Protein 5X6N (pdb70)

Organism: Plasmodium knowlesi (NCBI:txid5850)

Foldseek 3Di:
DQDQQAAQPPDAWADDPPALATHGSLVVRQQCVLLLPAVCVRVVSNVVSLLVSLLVSLVSLCVNVVVDDDDVSLLSLLLSLQQVLCLLQVVDRDDVCSSVVSSPVSAHDPDDCVVVVCVVDSLSSSCSSVVPSCVVCPVVDDDPNDPPVSVDHDRCLLSVLLVLLVSCVVCVVVLLVCLCVQQPDDPPDPSAVSLVPDRNVVSLVVSVVVLQVSLVNCVSSVVSVVVPCVVPVPPDDDSCVSVVVRDDDDDPVQVVCVSVLVDPSSCVRHVND

Radius of gyration: 21.47 Å; Cα contacts (8 Å, |Δi|>4): 268; chains: 1; bounding box: 47×40×67 Å

Sequence (273 aa):
KCNDKRKRGERDWDCPAEKDICISDRRYQLCMKELTNLITFLKLNLKRKLMYDAAVEGDLLLKKNNYQYNKEFCKDIRWGLGDFGDIIMGTNMEGVENNLRSIFGTDEKAKQDRKQWWNESKEHIWRAMMFSLRSRLKEKFVWICKKDVTLKVEPQIYRWIREWGRDYMSELPKEQGKLNEKCASKLYYNNMAICMLPLCHDACKSYDQWITRKKKQWDVLSTKFSSVKKTQKINIATAYDILKQELNGFKEATFENEINKRDNLYNHLCPCV

Solvent-accessible surface area: 15199 Å² total

InterPro domains:
  IPR008602 Duffy-antigen binding domain [PF05424] (232-368)
  IPR021032 Duffy-antigen binding, N-terminal [PF12377] (126-188)
  IPR021620 Erythrocyte binding antigen 175, C-terminal [PF11556] (922-1001)
  IPR042202 Duffy-antigen binding superfamily [G3DSA:1.20.1310.20] (199-382)
  IPR043057 Erythrocyte binding antigen 175, C-terminal domain superfamily [G3DSA:1.10.1740.170] (920-1002)

B-factor: mean 87.46, std 33.84, range [41.72, 340.65]

CATH classification: 1.20.1310.20 (+1 more: 1.20.58.830)

Nearest PDB structures (foldseek):
  5x6n-assembly1_A  TM=1.004E+00  e=4.024E-39  Plasmodium knowlesi
  8a44-assembly1_A  TM=9.392E-01  e=2.478E-24  Plasmodium vivax
  3rrc-assembly1_B  TM=9.018E-01  e=3.585E-22  Plasmodium vivax Sal-1
  6oan-assembly2_C  TM=9.202E-01  e=2.516E-20  Plasmodium vivax
  4k2u-assembly1_A  TM=8.034E-01  e=6.811E-08  Plasmodium falciparum 3D7

Secondary structure (P-SEA, 3-state):
cccccccccccccccccccccccccccccccccccccccaaaaaaaaaaaaaaaaaaaaaaaaaacccccaaaaaaaaaaaaaaaaaaacccccccaaaaaaaaaacccccccaaaaaaacaaaaaaaaaaaaaaaaccccccccccccccccccaaaaaaaaaaaaaaaaaaaaaaaaaaacccccccaaaaaaacaaaaaaaaaaaaaaaaaaaaaaaaaaaaaaccccccccccccaaaaaaccccccaaaaaaaaaccccccccccccc

Structure (mmCIF, N/CA/C/O backbone):
data_5X6N
#
_entry.id   5X6N
#
_cell.length_a   60.570
_cell.length_b   60.570
_cell.length_c   241.050
_cell.angle_alpha   90.00
_cell.angle_beta   90.00
_cell.angle_gamma   90.00
#
_symmetry.space_group_name_H-M   'P 43 21 2'
#
loop_
_entity.id
_entity.type
_entity.pdbx_description
1 polymer 'Duffy binding protein'
2 non-polymer 'octyl beta-D-glucopyranoside'
3 non-polymer 'SULFATE ION'
4 water water
#
loop_
_atom_site.group_PDB
_atom_site.id
_atom_site.type_symbol
_atom_site.label_atom_id
_atom_site.label_alt_id
_atom_site.label_comp_id
_atom_site.label_asym_id
_atom_site.label_entity_id
_atom_site.label_se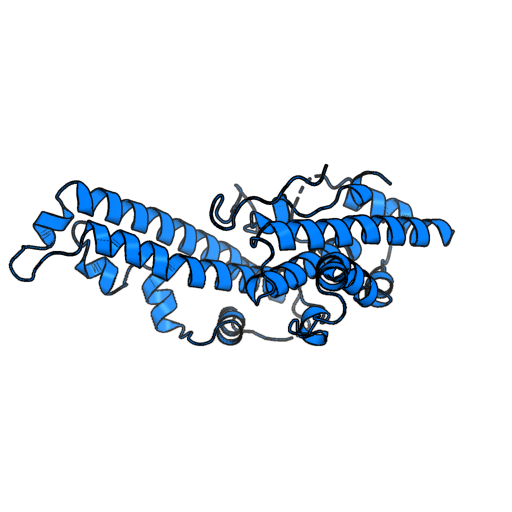q_id
_atom_site.pdbx_PDB_ins_code
_atom_site.Cartn_x
_atom_site.Cartn_y
_atom_site.Cartn_z
_atom_site.occupancy
_atom_site.B_iso_or_equiv
_atom_site.auth_seq_id
_atom_site.auth_comp_id
_atom_site.auth_asym_id
_atom_site.auth_atom_id
_atom_site.pdbx_PDB_model_num
ATOM 1 N N . LYS A 1 15 ? 63.265 47.023 104.597 1.00 96.07 15 LYS A N 1
ATOM 2 C CA . LYS A 1 15 ? 61.813 47.067 104.466 1.00 99.16 15 LYS A CA 1
ATOM 3 C C . LYS A 1 15 ? 61.258 45.728 103.994 1.00 96.07 15 LYS A C 1
ATOM 4 O O . LYS A 1 15 ? 61.705 45.183 102.985 1.00 99.58 15 LYS A O 1
ATOM 6 N N . CYS A 1 16 ? 60.286 45.201 104.732 1.00 86.19 16 CYS A N 1
ATOM 7 C CA . CYS A 1 16 ? 59.596 43.982 104.326 1.00 72.82 16 CYS A CA 1
ATOM 8 C C . CYS A 1 16 ? 58.378 44.336 103.481 1.00 77.91 16 CYS A C 1
ATOM 9 O O . CYS A 1 16 ? 57.331 44.707 104.009 1.00 77.81 16 CYS A O 1
ATOM 12 N N . ASN A 1 17 ? 58.525 44.223 102.166 1.00 77.18 17 ASN A N 1
ATOM 13 C CA . ASN A 1 17 ? 57.470 44.614 101.239 1.00 76.55 17 ASN A CA 1
ATOM 14 C C . ASN A 1 17 ? 56.387 43.551 101.099 1.00 65.40 17 ASN A C 1
ATOM 15 O O . ASN A 1 17 ? 56.554 42.418 101.552 1.00 61.89 17 ASN A O 1
ATOM 20 N N . ASP A 1 18 ? 55.277 43.928 100.470 1.00 61.04 18 ASP A N 1
ATOM 21 C CA . ASP A 1 18 ? 54.184 42.997 100.222 1.00 59.83 18 ASP A CA 1
ATOM 22 C C . ASP A 1 18 ? 54.638 41.861 99.314 1.00 55.56 18 ASP A C 1
ATOM 23 O O . ASP A 1 18 ? 55.221 42.093 98.255 1.00 56.35 18 ASP A O 1
ATOM 28 N N . LYS A 1 19 ? 54.367 40.634 99.743 1.00 54.35 19 LYS A N 1
ATOM 29 C CA . LYS A 1 19 ? 54.773 39.444 99.006 1.00 56.78 19 LYS A CA 1
ATOM 30 C C . LYS A 1 19 ? 54.104 39.363 97.639 1.00 59.06 19 LYS A C 1
ATOM 31 O O . LYS A 1 19 ? 52.906 39.610 97.507 1.00 68.34 19 LYS A O 1
ATOM 37 N N . ARG A 1 20 ? 54.889 39.018 96.624 1.00 60.52 20 ARG A N 1
ATOM 38 C CA . ARG A 1 20 ? 54.359 38.814 95.284 1.00 62.33 20 ARG A CA 1
ATOM 39 C C . ARG A 1 20 ? 53.710 37.439 95.181 1.00 67.17 20 ARG A C 1
ATOM 40 O O . ARG A 1 20 ? 54.086 36.516 95.904 1.00 71.83 20 ARG A O 1
ATOM 48 N N . LYS A 1 21 ? 52.733 37.316 94.286 1.00 63.94 21 LYS A N 1
ATOM 49 C CA . LYS A 1 21 ? 52.051 36.049 94.034 1.00 63.97 21 LYS A CA 1
ATOM 50 C C . LYS A 1 21 ? 53.040 34.926 93.746 1.00 61.20 21 LYS A C 1
ATOM 51 O O . LYS A 1 21 ? 54.063 35.146 93.098 1.00 64.97 21 LYS A O 1
ATOM 57 N N . ARG A 1 22 ? 52.747 33.726 94.239 1.00 54.04 22 ARG A N 1
ATOM 58 C CA . ARG A 1 22 ? 53.575 32.575 93.914 1.00 55.41 22 ARG A CA 1
ATOM 59 C C . ARG A 1 22 ? 53.403 32.217 92.445 1.00 58.87 22 ARG A C 1
ATOM 60 O O . ARG A 1 22 ? 52.303 31.888 92.000 1.00 69.89 22 ARG A O 1
ATOM 68 N N . GLY A 1 23 ? 54.495 32.292 91.694 1.00 55.35 23 GLY A N 1
ATOM 69 C CA . GLY A 1 23 ? 54.459 31.997 90.276 1.00 54.80 23 GLY A CA 1
ATOM 70 C C . GLY A 1 23 ? 54.903 33.171 89.428 1.00 64.62 23 GLY A C 1
ATOM 71 O O . GLY A 1 23 ? 55.260 32.999 88.263 1.00 76.24 23 GLY A O 1
ATOM 72 N N . GLU A 1 24 ? 54.879 34.367 90.009 1.00 62.40 24 GLU A N 1
ATOM 73 C CA . GLU A 1 24 ? 55.293 35.568 89.292 1.00 55.06 24 GLU A CA 1
ATOM 74 C C . GLU A 1 24 ? 56.776 35.491 88.951 1.00 62.94 24 GLU A C 1
ATOM 75 O O . GLU A 1 24 ? 57.196 35.883 87.863 1.00 74.69 24 GLU A O 1
ATOM 81 N N . ARG A 1 25 ? 57.561 34.979 89.892 1.00 65.42 25 ARG A N 1
ATOM 82 C CA . ARG A 1 25 ? 58.978 34.720 89.667 1.00 59.76 25 ARG A CA 1
ATOM 83 C C . ARG A 1 25 ? 59.306 33.287 90.070 1.00 61.77 25 ARG A C 1
ATOM 84 O O . ARG A 1 25 ? 59.199 32.931 91.242 1.00 72.41 25 ARG A O 1
ATOM 92 N N . ASP A 1 26 ? 59.706 32.467 89.103 1.00 49.47 26 ASP A N 1
ATOM 93 C CA . ASP A 1 26 ? 60.029 31.071 89.379 1.00 54.74 26 ASP A CA 1
ATOM 94 C C . ASP A 1 26 ? 61.319 30.965 90.190 1.00 61.33 26 ASP A C 1
ATOM 95 O O . ASP A 1 26 ? 61.956 31.977 90.486 1.00 62.31 26 ASP A O 1
ATOM 100 N N . TRP A 1 27 ? 61.693 29.740 90.555 1.00 57.11 27 TRP A N 1
ATOM 101 C CA . TRP A 1 27 ? 62.932 29.497 91.288 1.00 61.35 27 TRP A CA 1
ATOM 102 C C . TRP A 1 27 ? 64.128 30.078 90.542 1.00 70.60 27 TRP A C 1
ATOM 103 O O . TRP A 1 27 ? 64.145 30.117 89.312 1.00 82.84 27 TRP A O 1
ATOM 114 N N . ASP A 1 28 ? 65.124 30.531 91.293 1.00 71.17 28 ASP A N 1
ATOM 115 C CA . ASP A 1 28 ? 66.271 31.210 90.704 1.00 69.27 28 ASP A CA 1
ATOM 116 C C . ASP A 1 28 ? 67.563 30.426 90.906 1.00 73.46 28 ASP A C 1
ATOM 117 O O . ASP A 1 28 ? 67.998 30.215 92.036 1.00 72.24 28 ASP A O 1
ATOM 122 N N . CYS A 1 29 ? 68.066 29.827 89.858 1.00 84.24 29 CYS A N 1
ATOM 123 C CA . CYS A 1 29 ? 69.284 29.110 90.025 1.00 88.05 29 CYS A CA 1
ATOM 124 C C . CYS A 1 29 ? 70.228 30.097 89.419 1.00 83.59 29 CYS A C 1
ATOM 125 O O . CYS A 1 29 ? 70.300 30.286 88.225 1.00 89.59 29 CYS A O 1
ATOM 128 N N . PRO A 1 30 ? 70.913 30.771 90.312 1.00 88.98 30 PRO A N 1
ATOM 129 C CA . PRO A 1 30 ? 71.842 31.832 89.996 1.00 104.40 30 PRO A CA 1
ATOM 130 C C . PRO A 1 30 ? 73.100 31.292 89.394 1.00 109.65 30 PRO A C 1
ATOM 131 O O . PRO A 1 30 ? 73.483 30.155 89.639 1.00 91.51 30 PRO A O 1
ATOM 135 N N . ALA A 1 31 ? 73.766 32.139 88.634 1.00 137.42 31 ALA A N 1
ATOM 136 C CA . ALA A 1 31 ? 74.959 31.724 87.947 1.00 149.19 31 ALA A CA 1
ATOM 137 C C . ALA A 1 31 ? 76.008 31.225 88.910 1.00 158.36 31 ALA A C 1
ATOM 138 O O . ALA A 1 31 ? 76.259 31.840 89.942 1.00 159.24 31 ALA A O 1
ATOM 140 N N . GLU A 1 32 ? 76.602 30.092 88.558 1.00 167.21 32 GLU A N 1
ATOM 141 C CA . GLU A 1 32 ? 77.655 29.502 89.351 1.00 169.31 32 GLU A CA 1
ATOM 142 C C . GLU A 1 32 ? 77.296 29.352 90.813 1.00 171.81 32 GLU A C 1
ATOM 143 O O . GLU A 1 32 ? 77.990 29.869 91.666 1.00 155.95 32 GLU A O 1
ATOM 145 N N . LYS A 1 33 ? 76.172 28.721 91.108 1.00 190.40 33 LYS A N 1
ATOM 146 C CA . LYS A 1 33 ? 75.799 28.541 92.501 1.00 184.63 33 LYS A CA 1
ATOM 147 C C . LYS A 1 33 ? 75.424 27.107 92.816 1.00 180.04 33 LYS A C 1
ATOM 148 O O . LYS A 1 33 ? 75.050 26.352 91.939 1.00 181.49 33 LYS A O 1
ATOM 150 N N . ASP A 1 34 ? 75.534 26.731 94.080 1.00 153.52 34 ASP A N 1
ATOM 151 C CA . ASP A 1 34 ? 75.241 25.365 94.491 1.00 130.04 34 ASP A CA 1
ATOM 152 C C . ASP A 1 34 ? 73.753 25.087 94.660 1.00 119.09 34 ASP A C 1
ATOM 153 O O . ASP A 1 34 ? 73.359 23.947 94.903 1.00 111.45 34 ASP A O 1
ATOM 155 N N . ILE A 1 35 ? 72.923 26.118 94.536 1.00 114.88 35 ILE A N 1
ATOM 156 C CA . ILE A 1 35 ? 71.495 25.922 94.763 1.00 99.47 35 ILE A CA 1
ATOM 157 C C . ILE A 1 35 ? 70.579 26.794 93.897 1.00 90.10 35 ILE A C 1
ATOM 158 O O . ILE A 1 35 ? 71.030 27.553 93.040 1.00 89.95 35 ILE A O 1
ATOM 163 N N . CYS A 1 36 ? 69.282 26.654 94.153 1.00 82.23 36 CYS A N 1
ATOM 164 C CA . CYS A 1 36 ? 68.206 27.363 93.472 1.00 73.88 36 CYS A CA 1
ATOM 165 C C . CYS A 1 36 ? 67.349 27.941 94.597 1.00 72.06 36 CYS A C 1
ATOM 166 O O . CYS A 1 36 ? 66.979 27.220 95.524 1.00 73.60 36 CYS A O 1
ATOM 169 N N . ILE A 1 37 ? 67.032 29.231 94.528 1.00 62.39 37 ILE A N 1
ATOM 170 C CA . ILE A 1 37 ? 66.268 29.870 95.592 1.00 58.72 37 ILE A CA 1
ATOM 171 C C . ILE A 1 37 ? 64.901 30.330 95.098 1.00 70.25 37 ILE A C 1
ATOM 172 O O . ILE A 1 37 ? 64.759 30.784 93.963 1.00 71.54 37 ILE A O 1
ATOM 177 N N . SER A 1 38 ? 63.897 30.211 95.962 1.00 67.02 38 SER A N 1
ATOM 178 C CA . SER A 1 38 ? 62.539 30.611 95.622 1.00 54.62 38 SER A CA 1
ATOM 179 C C . SER A 1 38 ? 62.292 32.084 95.926 1.00 57.08 38 SER A C 1
ATOM 180 O O . SER A 1 38 ? 62.995 32.687 96.737 1.00 62.36 38 SER A O 1
ATOM 183 N N . ASP A 1 39 ? 61.282 32.655 95.277 1.00 61.52 39 ASP A N 1
ATOM 184 C CA . ASP A 1 39 ? 60.903 34.046 95.507 1.00 56.70 39 ASP A CA 1
ATOM 185 C C . ASP A 1 39 ? 60.272 34.203 96.886 1.00 62.46 39 ASP A C 1
ATOM 186 O O . ASP A 1 39 ? 60.057 35.317 97.365 1.00 60.26 39 ASP A O 1
ATOM 191 N N . ARG A 1 40 ? 59.980 33.073 97.520 1.00 74.94 40 ARG A N 1
ATOM 192 C CA . ARG A 1 40 ? 59.416 33.061 98.860 1.00 68.29 40 ARG A CA 1
ATOM 193 C C . ARG A 1 40 ? 60.447 33.518 99.890 1.00 67.25 40 ARG A C 1
ATOM 194 O O . ARG A 1 40 ? 60.093 34.125 100.900 1.00 76.41 40 ARG A O 1
ATOM 202 N N . ARG A 1 41 ? 61.722 33.234 99.633 1.00 69.78 41 ARG A N 1
ATOM 203 C CA . ARG A 1 41 ? 62.780 33.611 100.569 1.00 73.75 41 ARG A CA 1
ATOM 204 C C . ARG A 1 41 ? 63.403 34.964 100.235 1.00 80.76 41 ARG A C 1
ATOM 205 O O . ARG A 1 41 ? 63.881 35.667 101.125 1.00 90.44 41 ARG A O 1
ATOM 213 N N . TYR A 1 42 ? 63.400 35.333 98.956 1.00 79.98 42 TYR A N 1
ATOM 214 C CA . TYR A 1 42 ? 63.899 36.645 98.549 1.00 83.07 42 TYR A CA 1
ATOM 215 C C . TYR A 1 42 ? 63.067 37.757 99.178 1.00 84.02 42 TYR A C 1
ATOM 216 O O . TYR A 1 42 ? 63.494 38.910 99.238 1.00 101.38 42 TYR A O 1
ATOM 225 N N . GLN A 1 43 ? 61.878 37.396 99.647 1.00 73.00 43 GLN A N 1
ATOM 226 C CA . GLN A 1 43 ? 60.970 38.339 100.279 1.00 67.39 43 GLN A CA 1
ATOM 227 C C . GLN A 1 43 ? 60.910 38.145 101.789 1.00 61.51 43 GLN A C 1
ATOM 228 O O . GLN A 1 43 ? 60.231 38.900 102.485 1.00 72.11 43 GLN A O 1
ATOM 234 N N . LEU A 1 44 ? 61.613 37.128 102.286 1.00 59.16 44 LEU A N 1
ATOM 235 C CA . LEU A 1 44 ? 61.592 36.787 103.708 1.00 53.05 44 LEU A CA 1
ATOM 236 C C . LEU A 1 44 ? 61.932 37.984 104.583 1.00 60.93 44 LEU A C 1
ATOM 237 O O . LEU A 1 44 ? 62.995 38.589 104.439 1.00 73.97 44 LEU A O 1
ATOM 242 N N . CYS A 1 45 ? 61.018 38.320 105.487 1.00 47.94 45 CYS A N 1
ATOM 243 C CA . CYS A 1 45 ? 61.181 39.483 106.349 1.00 57.91 45 CYS A CA 1
ATOM 244 C C . CYS A 1 45 ? 62.396 39.331 107.256 1.00 70.21 45 CYS A C 1
ATOM 245 O O . CYS A 1 45 ? 62.369 38.578 108.229 1.00 72.84 45 CYS A O 1
ATOM 248 N N . MET A 1 46 ? 63.464 40.048 106.921 1.00 71.99 46 MET A N 1
ATOM 249 C CA . MET A 1 46 ? 64.688 40.029 107.713 1.00 73.78 46 MET A CA 1
ATOM 250 C C . MET A 1 46 ? 65.091 41.439 108.126 1.00 70.95 46 MET A C 1
ATOM 251 O O . MET A 1 46 ? 66.267 41.706 108.370 1.00 74.10 46 MET A O 1
ATOM 256 N N . LYS A 1 47 ? 64.115 42.338 108.200 1.00 62.03 47 LYS A N 1
ATOM 257 C CA . LYS A 1 47 ? 64.390 43.748 108.466 1.00 65.07 47 LYS A CA 1
ATOM 258 C C . LYS A 1 47 ? 65.076 43.976 109.810 1.00 77.09 47 LYS A C 1
ATOM 259 O O . LYS A 1 47 ? 66.233 44.397 109.860 1.00 85.31 47 LYS A O 1
ATOM 265 N N . GLU A 1 48 ? 64.360 43.692 110.894 1.00 76.66 48 GLU A N 1
ATOM 266 C CA . GLU A 1 48 ? 64.841 43.980 112.243 1.00 78.58 48 GLU A CA 1
ATOM 267 C C . GLU A 1 48 ? 66.136 43.244 112.579 1.00 80.02 48 GLU A C 1
ATOM 268 O O . GLU A 1 48 ? 66.868 43.648 113.482 1.00 101.91 48 GLU A O 1
ATOM 274 N N . LEU A 1 49 ? 66.414 42.166 111.854 1.00 67.95 49 LEU A N 1
ATOM 275 C CA . LEU A 1 49 ? 67.672 41.448 112.012 1.00 74.74 49 LEU A CA 1
ATOM 276 C C . LEU A 1 49 ? 68.819 42.239 111.394 1.00 82.37 49 LEU A C 1
ATOM 277 O O . LEU A 1 49 ? 69.886 42.378 111.991 1.00 92.01 49 LEU A O 1
ATOM 282 N N . THR A 1 50 ? 68.589 42.762 110.194 1.00 82.05 50 THR A N 1
ATOM 283 C CA . THR A 1 50 ? 69.600 43.545 109.490 1.00 95.45 50 THR A CA 1
ATOM 284 C C . THR A 1 50 ? 69.571 45.005 109.932 1.00 105.19 50 THR A C 1
ATOM 285 O O . THR A 1 50 ? 69.848 45.909 109.143 1.00 110.53 50 THR A O 1
ATOM 289 N N . ASN A 1 51 ? 69.233 45.225 111.198 1.00 112.13 51 ASN A N 1
ATOM 290 C CA . ASN A 1 51 ? 69.163 46.566 111.757 1.00 117.07 51 ASN A CA 1
ATOM 291 C C . ASN A 1 51 ? 69.891 46.639 113.094 1.00 127.19 51 ASN A C 1
ATOM 292 O O . ASN A 1 51 ? 70.664 47.566 113.339 1.00 138.79 51 ASN A O 1
ATOM 297 N N . LEU A 1 52 ? 69.634 45.648 113.945 1.00 124.58 52 LEU A N 1
ATOM 298 C CA . LEU A 1 52 ? 70.261 45.545 115.262 1.00 121.79 52 LEU A CA 1
ATOM 299 C C . LEU A 1 52 ? 70.063 46.810 116.093 1.00 120.34 52 LEU A C 1
ATOM 300 O O . LEU A 1 52 ? 69.599 46.750 117.232 1.00 115.95 52 LEU A O 1
ATOM 302 N N . ILE A 1 64 ? 75.217 41.639 127.789 1.00 113.96 64 ILE A N 1
ATOM 303 C CA . ILE A 1 64 ? 74.983 40.376 128.480 1.00 114.81 64 ILE A CA 1
ATOM 304 C C . ILE A 1 64 ? 73.814 39.616 127.857 1.00 108.07 64 ILE A C 1
ATOM 305 O O . ILE A 1 64 ? 73.785 39.385 126.649 1.00 84.85 64 ILE A O 1
ATOM 307 N N . THR A 1 65 ? 72.853 39.229 128.691 1.00 111.43 65 THR A N 1
ATOM 308 C CA . THR A 1 65 ? 71.666 38.516 128.232 1.00 111.64 65 THR A C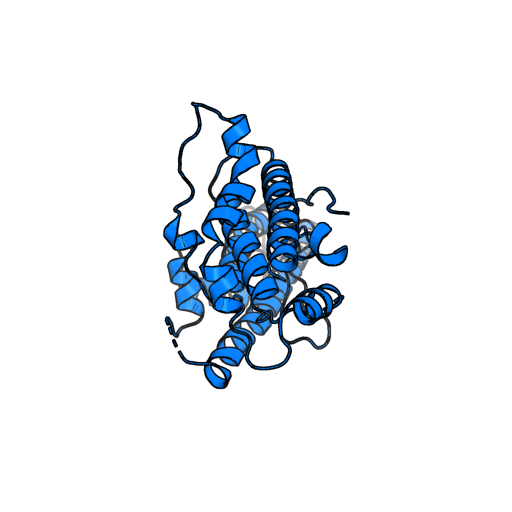A 1
ATOM 309 C C . THR A 1 65 ? 70.731 39.458 127.480 1.00 110.59 65 THR A C 1
ATOM 310 O O . THR A 1 65 ? 69.926 39.030 126.644 1.00 110.91 65 THR A O 1
ATOM 314 N N . PHE A 1 66 ? 70.851 40.744 127.797 1.00 110.90 66 PHE A N 1
ATOM 315 C CA . PHE A 1 66 ? 70.063 41.798 127.170 1.00 102.04 66 PHE A CA 1
ATOM 316 C C . PHE A 1 66 ? 70.151 41.751 125.648 1.00 96.87 66 PHE A C 1
ATOM 317 O O . PHE A 1 66 ? 69.181 42.042 124.950 1.00 92.85 66 PHE A O 1
ATOM 325 N N . LEU A 1 67 ? 71.324 41.381 125.146 1.00 102.80 67 LEU A N 1
ATOM 326 C CA . LEU A 1 67 ? 71.555 41.276 123.713 1.00 102.53 67 LEU A CA 1
ATOM 327 C C . LEU A 1 67 ? 70.686 40.183 123.101 1.00 99.88 67 LEU A C 1
ATOM 328 O O . LEU A 1 67 ? 69.994 40.407 122.104 1.00 103.29 67 LEU A O 1
ATOM 333 N N . LYS A 1 68 ? 70.722 39.002 123.712 1.00 92.26 68 LYS A N 1
ATOM 334 C CA . LYS A 1 68 ? 69.923 37.873 123.252 1.00 81.97 68 LYS A CA 1
ATOM 335 C C . LYS A 1 68 ? 68.433 38.181 123.348 1.00 79.64 68 LYS A C 1
ATOM 336 O O . LYS A 1 68 ? 67.649 37.759 122.497 1.00 74.27 68 LYS A O 1
ATOM 342 N N . LEU A 1 69 ? 68.046 38.916 124.387 1.00 83.18 69 LEU A N 1
ATOM 343 C CA . LEU A 1 69 ? 66.649 39.309 124.552 1.00 88.20 69 LEU A CA 1
ATOM 344 C C . LEU A 1 69 ? 66.217 40.260 123.436 1.00 90.61 69 LEU A C 1
ATOM 345 O O . LEU A 1 69 ? 65.130 40.120 122.863 1.00 85.04 69 LEU A O 1
ATOM 350 N N . ASN A 1 70 ? 67.079 41.225 123.132 1.00 99.35 70 ASN A N 1
ATOM 351 C CA . ASN A 1 70 ? 66.801 42.199 122.086 1.00 99.91 70 ASN A CA 1
ATOM 352 C C . ASN A 1 70 ? 66.675 41.529 120.723 1.00 93.74 70 ASN A C 1
ATOM 353 O O . ASN A 1 70 ? 65.732 41.798 119.976 1.00 92.09 70 ASN A O 1
ATOM 358 N N . LEU A 1 71 ? 67.625 40.651 120.408 1.00 72.72 71 LEU A N 1
ATOM 359 C CA . LEU A 1 71 ? 67.579 39.908 119.153 1.00 66.89 71 LEU A CA 1
ATOM 360 C C . LEU A 1 71 ? 66.332 39.032 119.102 1.00 66.06 71 LEU A C 1
ATOM 361 O O . LEU A 1 71 ? 65.732 38.851 118.040 1.00 66.15 71 LEU A O 1
ATOM 366 N N . LYS A 1 72 ? 65.945 38.496 120.256 1.00 60.12 72 LYS A N 1
ATOM 367 C CA . LYS A 1 72 ? 64.722 37.712 120.357 1.00 57.02 72 LYS A CA 1
ATOM 368 C C . LYS A 1 72 ? 63.522 38.557 119.950 1.00 55.75 72 LYS A C 1
ATOM 369 O O . LYS A 1 72 ? 62.694 38.119 119.154 1.00 64.96 72 LYS A O 1
ATOM 375 N N . ARG A 1 73 ? 63.442 39.773 120.482 1.00 53.27 73 ARG A N 1
ATOM 376 C CA . ARG A 1 73 ? 62.332 40.667 120.159 1.00 51.62 73 ARG A CA 1
ATOM 377 C C . ARG A 1 73 ? 62.321 41.066 118.681 1.00 60.27 73 ARG A C 1
ATOM 378 O O . ARG A 1 73 ? 61.265 41.076 118.040 1.00 62.05 73 ARG A O 1
ATOM 386 N N . LYS A 1 74 ? 63.493 41.394 118.142 1.00 64.96 74 LYS A N 1
ATOM 387 C CA . LYS A 1 74 ? 63.609 41.741 116.727 1.00 66.40 74 LYS A CA 1
ATOM 388 C C . LYS A 1 74 ? 63.110 40.594 115.850 1.00 66.72 74 LYS A C 1
ATOM 389 O O . LYS A 1 74 ? 62.345 40.799 114.894 1.00 58.40 74 LYS A O 1
ATOM 395 N N . LEU A 1 75 ? 63.539 39.383 116.192 1.00 69.93 75 LEU A N 1
ATOM 396 C CA . LEU A 1 75 ? 63.118 38.191 115.469 1.00 63.12 75 LEU A CA 1
ATOM 397 C C . LEU A 1 75 ? 61.615 37.975 115.615 1.00 60.50 75 LEU A C 1
ATOM 398 O O . LEU A 1 75 ? 60.967 37.467 114.703 1.00 66.92 75 LEU A O 1
ATOM 403 N N . MET A 1 76 ? 61.066 38.365 116.763 1.00 58.32 76 MET A N 1
ATOM 404 C CA . MET A 1 76 ? 59.624 38.313 116.976 1.00 61.71 76 MET A CA 1
ATOM 405 C C . MET A 1 76 ? 58.916 39.222 115.982 1.00 58.68 76 MET A C 1
ATOM 406 O O . MET A 1 76 ? 57.936 38.821 115.349 1.00 57.35 76 MET A O 1
ATOM 411 N N . TYR A 1 77 ? 59.423 40.445 115.846 1.00 55.95 77 TYR A N 1
ATOM 412 C CA . TYR A 1 77 ? 58.863 41.402 114.896 1.00 56.91 77 TYR A CA 1
ATOM 413 C C . TYR A 1 77 ? 58.895 40.858 113.470 1.00 65.33 77 TYR A C 1
ATOM 414 O O . TYR A 1 77 ? 57.869 40.827 112.784 1.00 76.68 77 TYR A O 1
ATOM 423 N N . ASP A 1 78 ? 60.075 40.427 113.031 1.00 61.92 78 ASP A N 1
ATOM 424 C CA . ASP A 1 78 ? 60.232 39.928 111.665 1.00 56.63 78 ASP A CA 1
ATOM 425 C C . ASP A 1 78 ? 59.367 38.699 111.388 1.00 52.08 78 ASP A C 1
ATOM 426 O O . ASP A 1 78 ? 58.783 38.574 110.311 1.00 48.99 78 ASP A O 1
ATOM 431 N N . ALA A 1 79 ? 59.287 37.798 112.362 1.00 51.48 79 ALA A N 1
ATOM 432 C CA . ALA A 1 79 ? 58.476 36.594 112.223 1.00 46.87 79 ALA A CA 1
ATOM 433 C C . ALA A 1 79 ? 56.996 36.940 112.109 1.00 54.36 79 ALA A C 1
ATOM 434 O O . ALA A 1 79 ? 56.287 36.414 111.248 1.00 59.71 79 ALA A O 1
ATOM 436 N N . ALA A 1 80 ? 56.539 37.829 112.986 1.00 50.51 80 ALA A N 1
ATOM 437 C CA . ALA A 1 80 ? 55.149 38.268 112.979 1.00 51.46 80 ALA A CA 1
ATOM 438 C C . ALA A 1 80 ? 54.777 38.910 111.646 1.00 52.19 80 ALA A C 1
ATOM 439 O O . ALA A 1 80 ? 53.766 38.551 111.031 1.00 49.43 80 ALA A O 1
ATOM 441 N N . VAL A 1 81 ? 55.600 39.856 111.202 1.00 54.55 81 VAL A N 1
ATOM 442 C CA . VAL A 1 81 ? 55.358 40.541 109.937 1.00 47.94 81 VAL A CA 1
ATOM 443 C C . VAL A 1 81 ? 55.379 39.555 108.772 1.00 43.89 81 VAL A C 1
ATOM 444 O O . VAL A 1 81 ? 54.577 39.664 107.845 1.00 43.50 81 VAL A O 1
ATOM 448 N N . GLU A 1 82 ? 56.282 38.581 108.829 1.00 48.76 82 GLU A N 1
ATOM 449 C CA . GLU A 1 82 ? 56.345 37.558 107.792 1.00 51.87 82 GLU A CA 1
ATOM 450 C C . GLU A 1 82 ? 55.048 36.759 107.745 1.00 59.61 82 GLU A C 1
ATOM 451 O O . GLU A 1 82 ? 54.517 36.497 106.669 1.00 70.80 82 GLU A O 1
ATOM 457 N N . GLY A 1 83 ? 54.538 36.381 108.913 1.00 52.52 83 GLY A N 1
ATOM 458 C CA . GLY A 1 83 ? 53.275 35.667 108.991 1.00 49.46 83 GLY A CA 1
ATOM 459 C C . GLY A 1 83 ? 52.125 36.472 108.414 1.00 57.39 83 GLY A C 1
ATOM 460 O O . GLY A 1 83 ? 51.310 35.952 107.644 1.00 68.47 83 GLY A O 1
ATOM 461 N N . ASP A 1 84 ? 52.065 37.750 108.778 1.00 52.44 84 ASP A N 1
ATOM 462 C CA . ASP A 1 84 ? 51.012 38.634 108.289 1.00 49.52 84 ASP A CA 1
ATOM 463 C C . ASP A 1 84 ? 51.064 38.799 106.771 1.00 56.76 84 ASP A C 1
ATOM 464 O O . ASP A 1 84 ? 50.040 38.714 106.093 1.00 66.68 84 ASP A O 1
ATOM 469 N N . LEU A 1 85 ? 52.263 39.029 106.244 1.00 55.05 85 LEU A N 1
ATOM 470 C CA . LEU A 1 85 ? 52.455 39.240 104.812 1.00 54.52 85 LEU A CA 1
ATOM 471 C C . LEU A 1 85 ? 52.230 37.957 104.014 1.00 56.74 85 LEU A C 1
ATOM 472 O O . LEU A 1 85 ? 51.861 37.997 102.835 1.00 57.77 85 LEU A O 1
ATOM 477 N N . LEU A 1 86 ? 52.457 36.819 104.661 1.00 50.67 86 LEU A N 1
ATOM 478 C CA . LEU A 1 86 ? 52.182 35.531 104.042 1.00 55.45 86 LEU A CA 1
ATOM 479 C C . LEU A 1 86 ? 50.679 35.306 103.978 1.00 52.70 86 LEU A C 1
ATOM 480 O O . LEU A 1 86 ? 50.163 34.786 102.988 1.00 58.04 86 LEU A O 1
ATOM 485 N N . LEU A 1 87 ? 49.982 35.696 105.040 1.00 45.48 87 LEU A N 1
ATOM 486 C CA . LEU A 1 87 ? 48.528 35.604 105.054 1.00 50.04 87 LEU A CA 1
ATOM 487 C C . LEU A 1 87 ? 47.935 36.496 103.972 1.00 56.49 87 LEU A C 1
ATOM 488 O O . LEU A 1 87 ? 47.032 36.088 103.242 1.00 57.30 87 LEU A O 1
ATOM 493 N N . LYS A 1 88 ? 48.454 37.714 103.869 1.00 57.73 88 LYS A N 1
ATOM 494 C CA . LYS A 1 88 ? 48.021 38.631 102.823 1.00 49.91 88 LYS A CA 1
ATOM 495 C C . LYS A 1 88 ? 48.318 38.058 101.441 1.00 48.25 88 LYS A C 1
ATOM 496 O O . LYS A 1 88 ? 47.541 38.239 100.504 1.00 47.20 88 LYS A O 1
ATOM 502 N N . LYS A 1 89 ? 49.438 37.351 101.324 1.00 55.40 89 LYS A N 1
ATOM 503 C CA . LYS A 1 89 ? 49.864 36.812 100.035 1.00 47.42 89 LYS A CA 1
ATOM 504 C C . LYS A 1 89 ? 48.895 35.7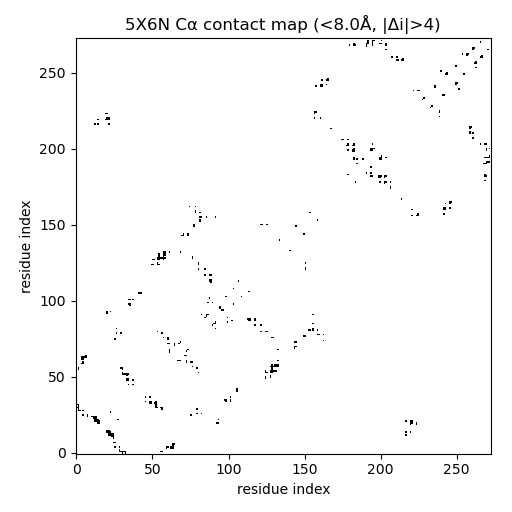75 99.458 1.00 50.89 89 LYS A C 1
ATOM 505 O O . LYS A 1 89 ? 48.762 35.670 98.243 1.00 63.06 89 LYS A O 1
ATOM 511 N N . ASN A 1 90 ? 48.212 35.037 100.336 1.00 61.69 90 ASN A N 1
ATOM 512 C CA . ASN A 1 90 ? 47.283 33.984 99.950 1.00 66.29 90 ASN A CA 1
ATOM 513 C C . ASN A 1 90 ? 45.866 34.497 100.158 1.00 67.76 90 ASN A C 1
ATOM 514 O O . ASN A 1 90 ? 44.969 33.773 100.607 1.00 71.90 90 ASN A O 1
ATOM 519 N N . ASN A 1 91 ? 45.685 35.794 99.848 1.00 72.02 91 ASN A N 1
ATOM 520 C CA . ASN A 1 91 ? 44.400 36.473 99.893 1.00 78.93 91 ASN A CA 1
ATOM 521 C C . ASN A 1 91 ? 43.621 36.243 101.180 1.00 75.80 91 ASN A C 1
ATOM 522 O O . ASN A 1 91 ? 42.414 36.046 101.133 1.00 76.51 91 ASN A O 1
ATOM 527 N N . TYR A 1 92 ? 44.320 36.207 102.311 1.00 72.42 92 TYR A N 1
ATOM 528 C CA . TYR A 1 92 ? 43.681 36.029 103.613 1.00 65.49 92 TYR A CA 1
ATOM 529 C C . TYR A 1 92 ? 42.939 34.695 103.715 1.00 62.86 92 TYR A C 1
ATOM 530 O O . TYR A 1 92 ? 41.904 34.602 104.374 1.00 69.34 92 TYR A O 1
ATOM 539 N N . GLN A 1 93 ? 43.471 33.668 103.051 1.00 66.56 93 GLN A N 1
ATOM 540 C CA . GLN A 1 93 ? 42.921 32.310 103.132 1.00 69.51 93 GLN A CA 1
ATOM 541 C C . GLN A 1 93 ? 43.735 31.405 104.045 1.00 65.73 93 GLN A C 1
ATOM 542 O O . GLN A 1 93 ? 44.888 31.096 103.750 1.00 63.28 93 GLN A O 1
ATOM 548 N N . TYR A 1 94 ? 43.122 30.963 105.136 1.00 65.21 94 TYR A N 1
ATOM 549 C CA . TYR A 1 94 ? 43.754 29.998 106.025 1.00 67.17 94 TYR A CA 1
ATOM 550 C C . TYR A 1 94 ? 43.681 28.608 105.405 1.00 67.37 94 TYR A C 1
ATOM 551 O O . TYR A 1 94 ? 42.640 27.953 105.461 1.00 78.77 94 TYR A O 1
ATOM 560 N N . ASN A 1 95 ? 44.780 28.162 104.804 1.00 62.05 95 ASN A N 1
ATOM 561 C CA . ASN A 1 95 ? 44.799 26.855 104.156 1.00 58.53 95 ASN A CA 1
ATOM 562 C C . ASN A 1 95 ? 46.172 26.184 104.177 1.00 50.93 95 ASN A C 1
ATOM 563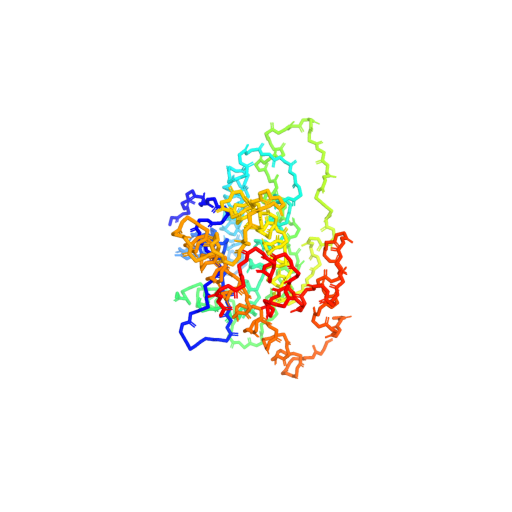 O O . ASN A 1 95 ? 47.086 26.638 104.864 1.00 47.81 95 ASN A O 1
ATOM 568 N N . LYS A 1 96 ? 46.304 25.102 103.415 1.00 57.78 96 LYS A N 1
ATOM 569 C CA . LYS A 1 96 ? 47.515 24.284 103.428 1.00 53.67 96 LYS A CA 1
ATOM 570 C C . LYS A 1 96 ? 48.734 25.033 102.896 1.00 58.71 96 LYS A C 1
ATOM 571 O O . LYS A 1 96 ? 49.827 24.916 103.449 1.00 56.94 96 LYS A O 1
ATOM 577 N N . GLU A 1 97 ? 48.543 25.797 101.824 1.00 70.51 97 GLU A N 1
ATOM 578 C CA . GLU A 1 97 ? 49.626 26.577 101.230 1.00 70.78 97 GLU A CA 1
ATOM 579 C C . GLU A 1 97 ? 50.207 27.557 102.247 1.00 66.65 97 GLU A C 1
ATOM 580 O O . GLU A 1 97 ? 51.430 27.698 102.374 1.00 66.71 97 GLU A O 1
ATOM 586 N N . PHE A 1 98 ? 49.314 28.214 102.981 1.00 61.91 98 PHE A N 1
ATOM 587 C CA . PHE A 1 98 ? 49.697 29.144 104.036 1.00 54.04 98 PHE A CA 1
ATOM 588 C C . PHE A 1 98 ? 50.558 28.466 105.097 1.00 52.96 98 PHE A C 1
ATOM 589 O O . PHE A 1 98 ? 51.644 28.947 105.427 1.00 58.17 98 PHE A O 1
ATOM 597 N N . CYS A 1 99 ? 50.064 27.348 105.624 1.00 48.72 99 CYS A N 1
ATOM 598 C CA . CYS A 1 99 ? 50.782 26.586 106.642 1.00 53.61 99 CYS A CA 1
ATOM 599 C C . CYS A 1 99 ? 52.160 26.161 106.143 1.00 64.69 99 CYS A C 1
ATOM 600 O O . CYS A 1 99 ? 53.147 26.215 106.885 1.00 73.52 99 CYS A O 1
ATOM 603 N N . LYS A 1 100 ? 52.219 25.747 104.881 1.00 55.82 100 LYS A N 1
ATOM 604 C CA . LYS A 1 100 ? 53.481 25.367 104.263 1.00 57.24 100 LYS A CA 1
ATOM 605 C C . LYS A 1 100 ? 54.456 26.537 104.267 1.00 52.62 100 LYS A C 1
ATOM 606 O O . LYS A 1 100 ? 55.610 26.386 104.670 1.00 54.09 100 LYS A O 1
ATOM 612 N N . ASP A 1 101 ? 53.985 27.702 103.831 1.00 49.10 101 ASP A N 1
ATOM 613 C CA . ASP A 1 101 ? 54.820 28.900 103.821 1.00 50.90 101 ASP A CA 1
ATOM 614 C C . ASP A 1 101 ? 55.309 29.270 105.221 1.00 53.98 101 ASP A C 1
ATOM 615 O O . ASP A 1 101 ? 56.453 29.695 105.390 1.00 46.57 101 ASP A O 1
ATOM 620 N N . ILE A 1 102 ? 54.443 29.111 106.218 1.00 50.83 102 ILE A N 1
ATOM 621 C CA . ILE A 1 102 ? 54.828 29.341 107.607 1.00 52.91 102 ILE A CA 1
ATOM 622 C C . ILE A 1 102 ? 55.976 28.412 107.987 1.00 59.15 102 ILE A C 1
ATOM 623 O O . ILE A 1 102 ? 56.974 28.839 108.578 1.00 74.74 102 ILE A O 1
ATOM 628 N N . ARG A 1 103 ? 55.824 27.141 107.628 1.00 49.54 103 ARG A N 1
ATOM 629 C CA . ARG A 1 103 ? 56.842 26.129 107.892 1.00 69.06 103 ARG A CA 1
ATOM 630 C C . ARG A 1 103 ? 58.189 26.500 107.263 1.00 70.14 103 ARG A C 1
ATOM 631 O O . ARG A 1 103 ? 59.230 26.472 107.934 1.00 64.80 103 ARG A O 1
ATOM 639 N N . TRP A 1 104 ? 58.165 26.865 105.982 1.00 68.93 104 TRP A N 1
ATOM 640 C CA . TRP A 1 104 ? 59.393 27.216 105.271 1.00 68.18 104 TRP A CA 1
ATOM 641 C C . TRP A 1 104 ? 60.053 28.457 105.861 1.00 65.68 104 TRP A C 1
ATOM 642 O O . TRP A 1 104 ? 61.267 28.486 106.058 1.00 64.99 104 TRP A O 1
ATOM 653 N N . GLY A 1 105 ? 59.249 29.482 106.126 1.00 59.31 105 GLY A N 1
ATOM 654 C CA . GLY A 1 105 ? 59.754 30.728 106.675 1.00 52.86 105 GLY A CA 1
ATOM 655 C C . GLY A 1 105 ? 60.402 30.524 108.028 1.00 64.63 105 GLY A C 1
ATOM 656 O O . GLY A 1 105 ? 61.471 31.074 108.310 1.00 58.36 105 GLY A O 1
ATOM 657 N N . LEU A 1 106 ? 59.754 29.723 108.869 1.00 72.19 106 LEU A N 1
ATOM 658 C CA . LEU A 1 106 ? 60.298 29.413 110.183 1.00 52.38 106 LEU A CA 1
ATOM 659 C C . LEU A 1 106 ? 61.607 28.641 110.062 1.00 54.56 106 LEU A C 1
ATOM 660 O O . LEU A 1 106 ? 62.572 28.929 110.772 1.00 55.84 106 LEU A O 1
ATOM 665 N N . GLY A 1 107 ? 61.638 27.666 109.157 1.00 55.17 107 GLY A N 1
ATOM 666 C CA . GLY A 1 107 ? 62.848 26.896 108.925 1.00 64.18 107 GLY A CA 1
ATOM 667 C C . GLY A 1 107 ? 64.019 27.757 108.483 1.00 63.66 107 GLY A C 1
ATOM 668 O O . GLY A 1 107 ? 65.136 27.630 108.996 1.00 67.83 107 GLY A O 1
ATOM 669 N N . ASP A 1 108 ? 63.759 28.638 107.522 1.00 65.88 108 ASP A N 1
ATOM 670 C CA . ASP A 1 108 ? 64.780 29.540 107.002 1.00 67.48 108 ASP A CA 1
ATOM 671 C C . ASP A 1 108 ? 65.268 30.483 108.091 1.00 68.86 108 ASP A C 1
ATOM 672 O O . ASP A 1 108 ? 66.467 30.741 108.204 1.00 76.64 108 ASP A O 1
ATOM 677 N N . PHE A 1 109 ? 64.332 30.991 108.890 1.00 62.45 109 PHE A N 1
ATOM 678 C CA . PHE A 1 109 ? 64.678 31.747 110.088 1.00 61.91 109 PHE A CA 1
ATOM 679 C C . PHE A 1 109 ? 65.649 30.948 110.947 1.00 75.30 109 PHE A C 1
ATOM 680 O O . PHE A 1 109 ? 66.617 31.489 111.484 1.00 85.07 109 PHE A O 1
ATOM 688 N N . GLY A 1 110 ? 65.379 29.651 111.061 1.00 76.44 110 GLY A N 1
ATOM 689 C CA . GLY A 1 110 ? 66.221 28.752 111.826 1.00 70.64 110 GLY A CA 1
ATOM 690 C C . GLY A 1 110 ? 67.640 28.663 111.306 1.00 78.65 110 GLY A C 1
ATOM 691 O O . GLY A 1 110 ? 68.592 28.876 112.058 1.00 78.69 110 GLY A O 1
ATOM 692 N N . ASP A 1 111 ? 67.791 28.351 110.022 1.00 84.37 111 ASP A N 1
ATOM 693 C CA . ASP A 1 111 ? 69.123 28.235 109.432 1.00 88.07 111 ASP A CA 1
ATOM 694 C C . ASP A 1 111 ? 69.847 29.578 109.405 1.00 88.69 111 ASP A C 1
ATOM 695 O O . ASP A 1 111 ? 71.074 29.626 109.314 1.00 96.31 111 ASP A O 1
ATOM 700 N N . ILE A 1 112 ? 69.087 30.667 109.479 1.00 85.40 112 ILE A N 1
ATOM 701 C CA . ILE A 1 112 ? 69.680 31.990 109.634 1.00 80.86 112 ILE A CA 1
ATOM 702 C C . ILE A 1 112 ? 70.267 32.136 111.031 1.00 84.41 112 ILE A C 1
ATOM 703 O O . ILE A 1 112 ? 71.434 32.498 111.191 1.00 92.95 112 ILE A O 1
ATOM 708 N N . ILE A 1 113 ? 69.449 31.848 112.040 1.00 80.04 113 ILE A N 1
ATOM 709 C CA . ILE A 1 113 ? 69.887 31.914 113.429 1.00 78.51 113 ILE A CA 1
ATOM 710 C C . ILE A 1 113 ? 71.045 30.960 113.688 1.00 69.78 113 ILE A C 1
ATOM 711 O O . ILE A 1 113 ? 72.129 31.383 114.086 1.00 71.92 113 ILE A O 1
ATOM 716 N N . MET A 1 114 ? 70.809 29.672 113.452 1.00 81.84 114 MET A N 1
ATOM 717 C CA . MET A 1 114 ? 71.826 28.646 113.662 1.00 82.98 114 MET A CA 1
ATOM 718 C C . MET A 1 114 ? 73.052 28.876 112.783 1.00 90.26 114 MET A C 1
ATOM 719 O O . MET A 1 114 ? 74.160 28.468 113.131 1.00 83.91 114 MET A O 1
ATOM 724 N N . GLY A 1 115 ? 72.847 29.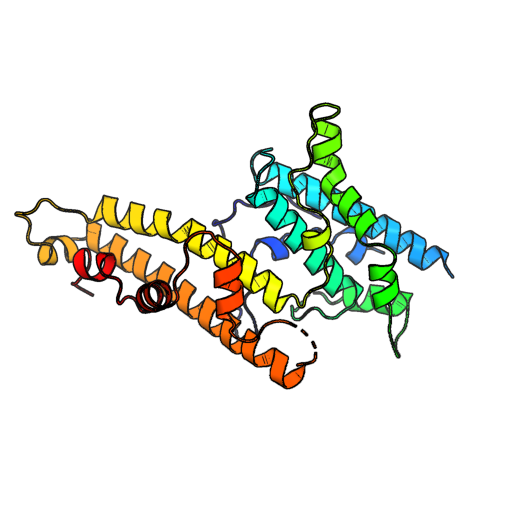530 111.644 1.00 104.12 115 GLY A N 1
ATOM 725 C CA . GLY A 1 115 ? 73.940 29.884 110.758 1.00 109.52 115 GLY A CA 1
ATOM 726 C C . GLY A 1 115 ? 74.283 28.796 109.760 1.00 116.02 115 GLY A C 1
ATOM 727 O O . GLY A 1 115 ? 75.321 28.851 109.101 1.00 119.76 115 GLY A O 1
ATOM 728 N N . THR A 1 116 ? 73.406 27.804 109.646 1.00 125.08 116 THR A N 1
ATOM 729 C CA . THR A 1 116 ? 73.636 26.678 108.748 1.00 122.24 116 THR A CA 1
ATOM 730 C C . THR A 1 116 ? 72.943 26.879 107.404 1.00 129.61 116 THR A C 1
ATOM 731 O O . THR A 1 116 ? 72.560 25.914 106.743 1.00 120.38 116 THR A O 1
ATOM 735 N N . ASN A 1 117 ? 72.791 28.137 107.003 1.00 143.50 117 ASN A N 1
ATOM 736 C CA . ASN A 1 117 ? 72.105 28.462 105.758 1.00 145.03 117 ASN A CA 1
ATOM 737 C C . ASN A 1 117 ? 73.021 28.350 104.544 1.00 149.84 117 ASN A C 1
ATOM 738 O O . ASN A 1 117 ? 74.079 28.976 104.484 1.00 156.35 117 ASN A O 1
ATOM 743 N N . MET A 1 118 ? 72.602 27.537 103.582 1.00 150.87 118 MET A N 1
ATOM 744 C CA . MET A 1 118 ? 73.345 27.334 102.346 1.00 150.91 118 MET A CA 1
ATOM 745 C C . MET A 1 118 ? 73.360 28.593 101.486 1.00 148.14 118 MET A C 1
ATOM 746 O O . MET A 1 118 ? 74.316 28.846 100.753 1.00 143.17 118 MET A O 1
ATOM 751 N N . GLU A 1 119 ? 72.290 29.375 101.588 1.00 141.63 119 GLU A N 1
ATOM 752 C CA . GLU A 1 119 ? 72.072 30.525 100.715 1.00 137.01 119 GLU A CA 1
ATOM 753 C C . GLU A 1 119 ? 73.125 31.617 100.873 1.00 136.82 119 GLU A C 1
ATOM 754 O O . GLU A 1 119 ? 73.806 31.702 101.895 1.00 140.77 119 GLU A O 1
ATOM 756 N N . GLY A 1 120 ? 73.246 32.451 99.846 1.00 136.94 120 GLY A N 1
ATOM 757 C CA . GLY A 1 120 ? 74.161 33.576 99.874 1.00 134.66 120 GLY A CA 1
ATOM 758 C C . GLY A 1 120 ? 73.432 34.876 100.152 1.00 122.54 120 GLY A C 1
ATOM 759 O O . GLY A 1 120 ? 72.201 34.917 100.161 1.00 111.47 120 GLY A O 1
ATOM 760 N N . VAL A 1 127 ? 74.462 39.829 101.260 1.00 138.21 127 VAL A N 1
ATOM 761 C CA . VAL A 1 127 ? 74.152 40.441 102.546 1.00 136.71 127 VAL A CA 1
ATOM 762 C C . VAL A 1 127 ? 75.226 40.128 103.581 1.00 139.96 127 VAL A C 1
ATOM 763 O O . VAL A 1 127 ? 76.188 40.883 103.737 1.00 146.12 127 VAL A O 1
ATOM 765 N N . GLU A 1 128 ? 75.037 39.019 104.293 1.00 137.78 128 GLU A N 1
ATOM 766 C CA . GLU A 1 128 ? 75.959 38.554 105.333 1.00 122.42 128 GLU A CA 1
ATOM 767 C C . GLU A 1 128 ? 76.094 39.541 106.492 1.00 106.89 128 GLU A C 1
ATOM 768 O O . GLU A 1 128 ? 76.909 39.342 107.392 1.00 99.58 128 GLU A O 1
ATOM 770 N N . ASN A 1 129 ? 75.290 40.600 106.471 1.00 105.20 129 ASN A N 1
ATOM 771 C CA . ASN A 1 129 ? 75.292 41.582 107.545 1.00 95.22 129 ASN A CA 1
ATOM 772 C C . ASN A 1 129 ? 74.604 41.024 108.781 1.00 92.58 129 ASN A C 1
ATOM 773 O O . ASN A 1 129 ? 74.894 41.435 109.901 1.00 87.76 129 ASN A O 1
ATOM 775 N N . ASN A 1 130 ? 73.687 40.086 108.564 1.00 98.03 130 ASN A N 1
ATOM 776 C CA . ASN A 1 130 ? 73.032 39.382 109.658 1.00 94.54 130 ASN A CA 1
ATOM 777 C C . ASN A 1 130 ? 73.880 38.199 110.107 1.00 102.07 130 ASN A C 1
ATOM 778 O O . ASN A 1 130 ? 73.831 37.789 111.265 1.00 94.91 130 ASN A O 1
ATOM 780 N N . LEU A 1 131 ? 74.663 37.659 109.178 1.00 112.61 131 LEU A N 1
ATOM 781 C CA . LEU A 1 131 ? 75.591 36.579 109.489 1.00 111.58 131 LEU A CA 1
ATOM 782 C C . LEU A 1 131 ? 76.754 37.108 110.316 1.00 111.97 131 LEU A C 1
ATOM 783 O O . LEU A 1 131 ? 77.451 36.345 110.984 1.00 113.52 131 LEU A O 1
ATOM 785 N N . ARG A 1 132 ? 76.956 38.421 110.262 1.00 116.22 132 ARG A N 1
ATOM 786 C CA . ARG A 1 132 ? 78.004 39.076 111.035 1.00 114.67 132 ARG A CA 1
ATOM 787 C C . ARG A 1 132 ? 77.433 39.745 112.282 1.00 107.46 132 ARG A C 1
ATOM 788 O O . ARG A 1 132 ? 78.108 39.840 113.305 1.00 110.04 132 ARG A O 1
ATOM 790 N N . SER A 1 133 ? 76.191 40.214 112.190 1.00 107.74 133 SER A N 1
ATOM 791 C CA . SER A 1 133 ? 75.523 40.823 113.336 1.00 108.16 133 SER A CA 1
ATOM 792 C C . SER A 1 133 ? 75.195 39.765 114.379 1.00 112.88 133 SER A C 1
ATOM 793 O O . SER A 1 133 ? 75.432 39.959 115.572 1.00 113.91 133 SER A O 1
ATOM 795 N N . ILE A 1 134 ? 74.654 38.641 113.921 1.00 110.87 134 ILE A N 1
ATOM 796 C CA . ILE A 1 134 ? 74.318 37.539 114.814 1.00 107.29 134 ILE A CA 1
ATOM 797 C C . ILE A 1 134 ? 75.575 36.808 115.271 1.00 107.85 134 ILE A C 1
ATOM 798 O O . ILE A 1 134 ? 75.510 35.926 116.123 1.00 110.02 134 ILE A O 1
ATOM 800 N N . PHE A 1 135 ? 76.715 37.175 114.694 1.00 109.70 135 PHE A N 1
ATOM 801 C CA . PHE A 1 135 ? 77.997 36.604 115.088 1.00 109.18 135 PHE A CA 1
ATOM 802 C C . PHE A 1 135 ? 78.667 37.474 116.144 1.00 105.85 135 PHE A C 1
ATOM 803 O O . PHE A 1 135 ? 79.246 36.970 117.106 1.00 103.15 135 PHE A O 1
ATOM 805 N N . GLY A 1 136 ? 78.575 38.788 115.960 1.00 108.04 136 GLY A N 1
ATOM 806 C CA . GLY A 1 136 ? 79.154 39.736 116.893 1.00 109.65 136 GLY A CA 1
ATOM 807 C C . GLY A 1 136 ? 78.285 39.942 118.117 1.00 113.42 136 GLY A C 1
ATOM 808 O O . GLY A 1 136 ? 78.617 40.730 119.002 1.00 119.95 136 GLY A O 1
ATOM 809 N N . THR A 1 137 ? 77.224 39.178 118.159 1.00 120.25 137 THR A N 1
ATOM 810 C CA . THR A 1 137 ? 76.345 39.212 119.286 1.00 121.36 137 THR A CA 1
ATOM 811 C C . THR A 1 137 ? 76.455 37.965 120.120 1.00 126.29 137 THR A C 1
ATOM 812 O O . THR A 1 137 ? 75.858 37.913 121.183 1.00 130.08 137 THR A O 1
ATOM 814 N N . ASP A 1 138 ? 77.184 36.956 119.658 1.00 117.27 138 ASP A N 1
ATOM 815 C CA . ASP A 1 138 ? 77.224 35.735 120.426 1.00 120.31 138 ASP A CA 1
ATOM 816 C C . ASP A 1 138 ? 78.545 35.029 120.582 1.00 139.36 138 ASP A C 1
ATOM 817 O O . ASP A 1 138 ? 79.101 34.995 121.667 1.00 137.73 138 ASP A O 1
ATOM 819 N N . GLU A 1 139 ? 79.039 34.444 119.510 1.00 160.52 139 GLU A N 1
ATOM 820 C CA . GLU A 1 139 ? 80.268 33.699 119.607 1.00 169.20 139 GLU A CA 1
ATOM 821 C C . GLU A 1 139 ? 80.930 33.527 118.279 1.00 166.31 139 GLU A C 1
ATOM 822 O O . GLU A 1 139 ? 80.299 33.676 117.253 1.00 163.81 139 GLU A O 1
ATOM 824 N N . LYS A 1 140 ? 82.247 33.332 118.309 1.00 165.76 140 LYS A N 1
ATOM 825 C CA . LYS A 1 140 ? 83.043 33.124 117.100 1.00 158.61 140 LYS A CA 1
ATOM 826 C C . LYS A 1 140 ? 83.792 31.787 117.098 1.00 159.30 140 LYS A C 1
ATOM 827 O O . LYS A 1 140 ? 84.500 31.462 116.145 1.00 142.54 140 LYS A O 1
ATOM 829 N N . ALA A 1 141 ? 83.628 31.020 118.173 1.00 158.98 141 ALA A N 1
ATOM 830 C CA . ALA A 1 141 ? 84.183 29.676 118.287 1.00 158.92 141 ALA A CA 1
ATOM 831 C C . ALA A 1 141 ? 82.895 28.881 118.426 1.00 155.29 141 ALA A C 1
ATOM 832 O O . ALA A 1 141 ? 81.838 29.336 117.987 1.00 150.25 141 ALA A O 1
ATOM 834 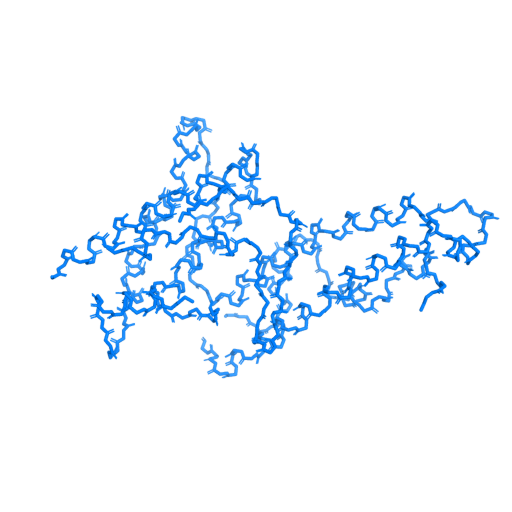N N . LYS A 1 142 ? 82.970 27.695 119.026 1.00 155.73 142 LYS A N 1
ATOM 835 C CA . LYS A 1 142 ? 81.877 26.735 118.963 1.00 156.68 142 LYS A CA 1
ATOM 836 C C . LYS A 1 142 ? 80.604 27.540 119.179 1.00 162.54 142 LYS A C 1
ATOM 837 O O . LYS A 1 142 ? 80.517 28.351 120.105 1.00 162.65 142 LYS A O 1
ATOM 839 N N . GLN A 1 143 ? 79.595 27.288 118.355 1.00 166.32 143 GLN A N 1
ATOM 840 C CA . GLN A 1 143 ? 78.373 28.068 118.441 1.00 159.13 143 GLN A CA 1
ATOM 841 C C . GLN A 1 143 ? 77.141 27.190 118.446 1.00 149.77 143 GLN A C 1
ATOM 842 O O . GLN A 1 143 ? 76.511 26.956 117.411 1.00 149.15 143 GLN A O 1
ATOM 844 N N . ASP A 1 144 ? 76.803 26.695 119.628 1.00 137.00 144 ASP A N 1
ATOM 845 C CA . ASP A 1 144 ? 75.465 26.205 119.847 1.00 128.71 144 ASP A CA 1
ATOM 846 C C . ASP A 1 144 ? 74.661 27.449 120.186 1.00 117.83 144 ASP A C 1
ATOM 847 O O . ASP A 1 144 ? 74.394 27.741 121.351 1.00 105.24 144 ASP A O 1
ATOM 852 N N . ARG A 1 145 ? 74.345 28.218 119.150 1.00 115.53 145 ARG A N 1
ATOM 853 C CA . ARG A 1 145 ? 73.211 29.116 119.199 1.00 105.99 145 ARG A CA 1
ATOM 854 C C . ARG A 1 145 ? 72.056 28.234 118.743 1.00 106.66 145 ARG A C 1
ATOM 855 O O . ARG A 1 145 ? 70.896 28.644 118.730 1.00 98.18 145 ARG A O 1
ATOM 863 N N . LYS A 1 146 ? 72.434 27.012 118.360 1.00 115.88 146 LYS A N 1
ATOM 864 C CA . LYS A 1 146 ? 71.548 25.893 118.062 1.00 111.06 146 LYS A CA 1
ATOM 865 C C . LYS A 1 146 ? 70.430 25.757 119.079 1.00 113.71 146 LYS A C 1
ATOM 866 O O . LYS A 1 146 ? 69.253 25.783 118.747 1.00 105.76 146 LYS A O 1
ATOM 872 N N . GLN A 1 147 ? 70.902 25.582 120.312 1.00 126.51 147 GLN A N 1
ATOM 873 C CA . GLN A 1 147 ? 70.111 25.436 121.514 1.00 133.06 147 GLN A CA 1
ATOM 874 C C . GLN A 1 147 ? 69.327 26.704 121.758 1.00 123.77 147 GLN A C 1
ATOM 875 O O . GLN A 1 147 ? 68.216 26.646 122.243 1.00 123.49 147 GLN A O 1
ATOM 881 N N . TRP A 1 148 ? 69.917 27.860 121.468 1.00 121.13 148 TRP A N 1
ATOM 882 C CA . TRP A 1 148 ? 69.194 29.110 121.669 1.00 114.92 148 TRP A CA 1
ATOM 883 C C . TRP A 1 148 ? 67.958 29.121 120.772 1.00 123.89 148 TRP A C 1
ATOM 884 O O . TRP A 1 148 ? 66.868 29.489 121.211 1.00 136.99 148 TRP A O 1
ATOM 895 N N . TRP A 1 149 ? 68.131 28.717 119.515 1.00 122.07 149 TRP A N 1
ATOM 896 C CA . TRP A 1 149 ? 67.017 28.621 118.580 1.00 112.56 149 TRP A CA 1
ATOM 897 C C . TRP A 1 149 ? 66.061 27.531 119.058 1.00 112.74 149 TRP A C 1
ATOM 898 O O . TRP A 1 149 ? 64.840 27.684 119.009 1.00 127.25 149 TRP A O 1
ATOM 909 N N . ASN A 1 150 ? 66.644 26.427 119.520 1.00 108.72 150 ASN A N 1
ATOM 910 C CA . ASN A 1 150 ? 65.897 25.281 120.026 1.00 107.05 150 ASN A CA 1
ATOM 911 C C . ASN A 1 150 ? 65.085 25.628 121.267 1.00 118.04 150 ASN A C 1
ATOM 912 O O . ASN A 1 150 ? 63.956 25.167 121.436 1.00 115.58 150 ASN A O 1
ATOM 917 N N . GLU A 1 151 ? 65.672 26.446 122.133 1.00 132.36 151 GLU A N 1
ATOM 918 C CA . GLU A 1 151 ? 65.021 26.859 123.361 1.00 135.35 151 GLU A CA 1
ATOM 919 C C . GLU A 1 151 ? 63.772 27.589 122.945 1.00 148.17 151 GLU A C 1
ATOM 920 O O . GLU A 1 151 ? 62.719 27.417 123.559 1.00 146.76 151 GLU A O 1
ATOM 926 N N . SER A 1 152 ? 63.867 28.409 121.902 1.00 156.66 152 SER A N 1
ATOM 927 C CA . SER A 1 152 ? 62.655 29.051 121.479 1.00 152.05 152 SER A CA 1
ATOM 928 C C . SER A 1 152 ? 62.526 29.232 119.997 1.00 150.24 152 SER A C 1
ATOM 929 O O . SER A 1 152 ? 63.159 30.096 119.427 1.00 151.27 152 SER A O 1
ATOM 932 N N . LYS A 1 153 ? 61.683 28.409 119.396 1.00 132.53 153 LYS A N 1
ATOM 933 C CA . LYS A 1 153 ? 61.333 28.513 118.002 1.00 101.51 153 LYS A CA 1
ATOM 934 C C . LYS A 1 153 ? 59.829 28.350 117.954 1.00 89.15 153 LYS A C 1
ATOM 935 O O . LYS A 1 153 ? 59.154 28.853 117.058 1.00 89.65 153 LYS A O 1
ATOM 941 N N . GLU A 1 154 ? 59.326 27.628 118.948 1.00 86.26 154 GLU A N 1
ATOM 942 C CA . GLU A 1 154 ? 57.903 27.503 119.197 1.00 90.14 154 GLU A CA 1
ATOM 943 C C . GLU A 1 154 ? 57.296 28.890 119.355 1.00 92.28 154 GLU A C 1
ATOM 944 O O . GLU A 1 154 ? 56.282 29.204 118.741 1.00 94.58 154 GLU A O 1
ATOM 950 N N . HIS A 1 155 ? 57.949 29.724 120.160 1.00 96.14 155 HIS A N 1
ATOM 951 C CA . HIS A 1 155 ? 57.475 31.078 120.428 1.00 93.87 155 HIS A CA 1
ATOM 952 C C . HIS A 1 155 ? 57.494 31.943 119.167 1.00 85.10 155 HIS A C 1
ATOM 953 O O . HIS A 1 155 ? 56.545 32.686 118.891 1.00 86.14 155 HIS A O 1
ATOM 960 N N . ILE A 1 156 ? 58.581 31.840 118.408 1.00 70.78 156 ILE A N 1
ATOM 961 C CA . ILE A 1 156 ? 58.689 32.496 117.110 1.00 69.33 156 ILE A CA 1
ATOM 962 C C . ILE A 1 156 ? 57.558 32.027 116.195 1.00 73.96 156 ILE A C 1
ATOM 963 O O . ILE A 1 156 ? 56.981 32.810 115.432 1.00 81.41 156 ILE A O 1
ATOM 968 N N . TRP A 1 157 ? 57.238 30.741 116.293 1.00 66.29 157 TRP A N 1
ATOM 969 C CA . TRP A 1 157 ? 56.155 30.159 115.514 1.00 66.91 157 TRP A CA 1
ATOM 970 C C . TRP A 1 157 ? 54.817 30.802 115.873 1.00 69.76 157 TRP A C 1
ATOM 971 O O . TRP A 1 157 ? 54.063 31.191 114.981 1.00 74.32 157 TRP A O 1
ATOM 982 N N . ARG A 1 158 ? 54.524 30.931 117.167 1.00 71.80 158 ARG A N 1
ATOM 983 C CA . ARG A 1 158 ? 53.289 31.605 117.574 1.00 69.19 158 ARG A CA 1
ATOM 984 C C . ARG A 1 158 ? 53.305 33.058 117.115 1.00 65.09 158 ARG A C 1
ATOM 985 O O . ARG A 1 158 ? 52.253 33.639 116.848 1.00 66.64 158 ARG A O 1
ATOM 993 N N . ALA A 1 159 ? 54.498 33.639 117.020 1.00 61.46 159 ALA A N 1
ATOM 994 C CA . ALA A 1 159 ? 54.629 34.996 116.506 1.00 56.68 159 ALA A CA 1
ATOM 995 C C . ALA A 1 159 ? 54.206 35.057 115.040 1.00 55.35 159 ALA A C 1
ATOM 996 O O . ALA A 1 159 ? 53.548 36.008 114.620 1.00 47.72 159 ALA A O 1
ATOM 998 N N . MET A 1 160 ? 54.582 34.043 114.264 1.00 61.22 160 MET A N 1
ATOM 999 C CA . MET A 1 160 ? 54.174 33.987 112.861 1.00 58.40 160 MET A CA 1
ATOM 1000 C C . MET A 1 160 ? 52.668 33.757 112.730 1.00 62.42 160 MET A C 1
ATOM 1001 O O . MET A 1 160 ? 52.013 34.346 111.869 1.00 68.41 160 MET A O 1
ATOM 1006 N N . MET A 1 161 ? 52.127 32.902 113.591 1.00 62.49 161 MET A N 1
ATOM 1007 C CA . MET A 1 161 ? 50.705 32.571 113.561 1.00 66.86 161 MET A CA 1
ATOM 1008 C C . MET A 1 161 ? 49.850 33.623 114.263 1.00 65.08 161 MET A C 1
ATOM 1009 O O . MET A 1 161 ? 48.631 33.478 114.352 1.00 67.53 161 MET A O 1
ATOM 1014 N N . PHE A 1 162 ? 50.490 34.680 114.756 1.00 61.51 162 PHE A N 1
ATOM 1015 C CA . PHE A 1 162 ? 49.799 35.679 115.567 1.00 47.45 162 PHE A CA 1
ATOM 1016 C C . PHE A 1 162 ? 48.714 36.432 114.807 1.00 51.19 162 PHE A C 1
ATOM 1017 O O . PHE A 1 162 ? 47.587 36.542 115.286 1.00 59.47 162 PHE A O 1
ATOM 1025 N N . SER A 1 163 ? 49.062 36.960 113.637 1.00 51.75 163 SER A N 1
ATOM 1026 C CA . SER A 1 163 ? 48.132 37.764 112.850 1.00 47.58 163 SER A CA 1
ATOM 1027 C C . SER A 1 163 ? 46.831 37.016 112.581 1.00 50.47 163 SER A C 1
ATOM 1028 O O . SER A 1 163 ? 45.763 37.443 113.021 1.00 53.65 163 SER A O 1
ATOM 1031 N N . LEU A 1 164 ? 46.937 35.893 111.876 1.00 56.16 164 LEU A N 1
ATOM 1032 C CA . LEU A 1 164 ? 45.785 35.066 111.525 1.00 58.12 164 LEU A CA 1
ATOM 1033 C C . LEU A 1 164 ? 44.894 34.763 112.728 1.00 61.11 164 LEU A C 1
ATOM 1034 O O . LEU A 1 164 ? 43.674 34.934 112.667 1.00 60.89 164 LEU A O 1
ATOM 1039 N N . ARG A 1 165 ? 45.510 34.317 113.817 1.00 68.06 165 ARG A N 1
ATOM 1040 C CA . ARG A 1 165 ? 44.763 33.919 115.003 1.00 72.47 165 ARG A CA 1
ATOM 1041 C C . ARG A 1 165 ? 44.090 35.109 115.679 1.00 70.97 165 ARG A C 1
ATOM 1042 O O . ARG A 1 165 ? 43.014 34.975 116.258 1.00 72.06 165 ARG A O 1
ATOM 1050 N N . SER A 1 166 ? 44.727 36.272 115.609 1.00 57.86 166 SER A N 1
ATOM 1051 C CA . SER A 1 166 ? 44.145 37.483 116.169 1.00 63.02 166 SER A CA 1
ATOM 1052 C C . SER A 1 166 ? 43.018 37.981 115.275 1.00 74.39 166 SER A C 1
ATOM 1053 O O . SER A 1 166 ? 42.167 38.759 115.705 1.00 92.93 166 SER A O 1
ATOM 1056 N N . ARG A 1 167 ? 43.021 37.527 114.026 1.00 67.50 167 ARG A N 1
ATOM 1057 C CA . ARG A 1 167 ? 41.983 37.904 113.076 1.00 66.44 167 ARG A CA 1
ATOM 1058 C C . ARG A 1 167 ? 40.766 36.988 113.182 1.00 71.02 167 ARG A C 1
ATOM 1059 O O . ARG A 1 167 ? 39.636 37.424 112.971 1.00 81.57 167 ARG A O 1
ATOM 1067 N N . LEU A 1 168 ? 41.008 35.713 113.406 1.00 68.10 168 LEU A N 1
ATOM 1068 C CA . LEU A 1 168 ? 39.931 34.761 113.519 1.00 68.90 168 LEU A CA 1
ATOM 1069 C C . LEU A 1 168 ? 39.332 34.680 114.884 1.00 76.18 168 LEU A C 1
ATOM 1070 O O . LEU A 1 168 ? 38.233 34.186 115.035 1.00 86.52 168 LEU A O 1
ATOM 1075 N N . LYS A 1 169 ? 40.090 35.093 115.880 1.00 85.81 169 LYS A N 1
ATOM 1076 C CA . LYS A 1 169 ? 39.635 35.096 117.257 1.00 91.71 169 LYS A CA 1
ATOM 1077 C C . LYS A 1 169 ? 39.134 33.737 117.684 1.00 97.77 169 LYS A C 1
ATOM 1078 O O . LYS A 1 169 ? 39.820 32.747 117.536 1.00 99.00 169 LYS A O 1
ATOM 1084 N N . GLU A 1 170 ? 37.929 33.685 118.211 1.00 99.89 170 GLU A N 1
ATOM 1085 C CA . GLU A 1 170 ? 37.369 32.430 118.658 1.00 99.04 170 GLU A CA 1
ATOM 1086 C C . GLU A 1 170 ? 37.224 31.468 117.513 1.00 98.76 170 GLU A C 1
ATOM 1087 O O . GLU A 1 170 ? 37.286 30.266 117.690 1.00 100.82 170 GLU A O 1
ATOM 1093 N N . LYS A 1 171 ? 36.972 32.004 116.337 1.00 95.76 171 LYS A N 1
ATOM 1094 C CA . LYS A 1 171 ? 36.740 31.167 115.167 1.00 96.32 171 LYS A CA 1
ATOM 1095 C C . LYS A 1 171 ? 38.016 30.467 114.712 1.00 93.38 171 LYS A C 1
ATOM 1096 O O . LYS A 1 171 ? 38.014 29.740 113.719 1.00 91.80 171 LYS A O 1
ATOM 1102 N N . PHE A 1 172 ? 39.106 30.690 115.440 1.00 100.23 172 PHE A N 1
ATOM 1103 C CA . PHE A 1 172 ? 40.393 30.112 115.074 1.00 98.78 172 PHE A CA 1
ATOM 1104 C C . PHE A 1 172 ? 40.431 28.607 115.311 1.00 95.87 172 PHE A C 1
ATOM 1105 O O . PHE A 1 172 ? 39.925 28.110 116.318 1.00 95.11 172 PHE A O 1
ATOM 1113 N N . VAL A 1 173 ? 41.033 27.887 114.369 1.00 95.00 173 VAL A N 1
ATOM 1114 C CA . VAL A 1 173 ? 41.226 26.449 114.502 1.00 99.77 173 VAL A CA 1
ATOM 1115 C C . VAL A 1 173 ? 42.663 26.084 114.114 1.00 97.58 173 VAL A C 1
ATOM 1116 O O . VAL A 1 173 ? 43.291 26.773 113.309 1.00 95.64 173 VAL A O 1
ATOM 1120 N N . TRP A 1 174 ? 43.187 25.016 114.709 1.00 99.62 174 TRP A N 1
ATOM 1121 C CA . TRP A 1 174 ? 44.537 24.556 114.398 1.00 98.91 174 TRP A CA 1
ATOM 1122 C C . TRP A 1 174 ? 44.555 23.593 113.212 1.00 100.58 174 TRP A C 1
ATOM 1123 O O . TRP A 1 174 ? 44.310 22.398 113.377 1.00 104.37 174 TRP A O 1
ATOM 1134 N N . ILE A 1 175 ? 44.844 24.108 112.019 1.00 93.01 175 ILE A N 1
ATOM 1135 C CA . ILE A 1 175 ? 45.031 23.243 110.855 1.00 85.19 175 ILE A CA 1
ATOM 1136 C C . ILE A 1 175 ? 46.503 23.148 110.475 1.00 82.95 175 ILE A C 1
ATOM 1137 O O . ILE A 1 175 ? 46.873 22.396 109.574 1.00 88.77 175 ILE A O 1
ATOM 1142 N N . CYS A 1 176 ? 47.340 23.918 111.160 1.00 79.67 176 CYS A N 1
ATOM 1143 C CA . CYS A 1 176 ? 48.779 23.849 110.941 1.00 85.76 176 CYS A CA 1
ATOM 1144 C C . CYS A 1 176 ? 49.415 22.887 111.936 1.00 105.02 176 CYS A C 1
ATOM 1145 O O . CYS A 1 176 ? 49.679 23.255 113.082 1.00 109.36 176 CYS A O 1
ATOM 1148 N N . LYS A 1 177 ? 49.652 21.655 111.491 1.00 114.32 177 LYS A N 1
ATOM 1149 C CA . LYS A 1 177 ? 50.207 20.611 112.351 1.00 122.98 177 LYS A CA 1
ATOM 1150 C C . LYS A 1 177 ? 51.562 21.024 112.920 1.00 122.36 177 LYS A C 1
ATOM 1151 O O . LYS A 1 177 ? 52.537 21.199 112.190 1.00 121.37 177 LYS A O 1
ATOM 1157 N N . LYS A 1 178 ? 51.603 21.155 114.242 1.00 122.46 178 LYS A N 1
ATOM 1158 C CA . LYS A 1 178 ? 52.660 21.884 114.936 1.00 119.70 178 LYS A CA 1
ATOM 1159 C C . LYS A 1 178 ? 54.041 21.227 114.946 1.00 119.05 178 LYS A C 1
ATOM 1160 O O . LYS A 1 178 ? 55.019 21.846 114.534 1.00 118.48 178 LYS A O 1
ATOM 1166 N N . ASP A 1 179 ? 54.135 19.993 115.431 1.00 116.01 179 ASP A N 1
ATOM 1167 C CA . ASP A 1 179 ? 55.447 19.394 115.675 1.00 119.65 179 ASP A CA 1
ATOM 1168 C C . ASP A 1 179 ? 56.180 19.011 114.388 1.00 111.20 179 ASP A C 1
ATOM 1169 O O . ASP A 1 179 ? 57.402 18.866 114.388 1.00 110.68 179 ASP A O 1
ATOM 1174 N N . VAL A 1 180 ? 55.441 18.850 113.295 1.00 109.45 180 VAL A N 1
ATOM 1175 C CA . VAL A 1 180 ? 56.069 18.672 111.990 1.00 110.10 180 VAL A CA 1
ATOM 1176 C C . VAL A 1 180 ? 56.674 19.999 111.555 1.00 110.84 180 VAL A C 1
ATOM 1177 O O . VAL A 1 180 ? 57.727 20.043 110.919 1.00 109.90 180 VAL A O 1
ATOM 1181 N N . THR A 1 181 ? 55.993 21.080 111.919 1.00 107.68 181 THR A N 1
ATOM 1182 C CA . THR A 1 181 ? 56.428 22.426 111.579 1.00 95.75 181 THR A CA 1
ATOM 1183 C C . THR A 1 181 ? 57.643 22.842 112.407 1.00 83.79 181 THR A C 1
ATOM 1184 O O . THR A 1 181 ? 58.494 23.597 111.940 1.00 78.88 181 THR A O 1
ATOM 1188 N N . LEU A 1 182 ? 57.726 22.338 113.635 1.00 82.90 182 LEU A N 1
ATOM 1189 C CA . LEU A 1 182 ? 58.812 22.713 114.536 1.00 80.48 182 LEU A CA 1
ATOM 1190 C C . LEU A 1 182 ? 60.015 21.783 114.426 1.00 91.04 182 LEU A C 1
ATOM 1191 O O . LEU A 1 182 ? 61.117 22.143 114.838 1.00 84.98 182 LEU A O 1
ATOM 1196 N N . LYS A 1 183 ? 59.801 20.591 113.878 1.00 101.13 183 LYS A N 1
ATOM 1197 C CA . LYS A 1 183 ? 60.874 19.609 113.747 1.00 102.21 183 LYS A CA 1
ATOM 1198 C C . LYS A 1 183 ? 61.999 20.138 112.863 1.00 98.44 183 LYS A C 1
ATOM 1199 O O . LYS A 1 183 ? 61.787 20.457 111.693 1.00 88.67 183 LYS A O 1
ATOM 1205 N N . VAL A 1 184 ? 63.193 20.234 113.439 1.00 97.72 184 VAL A N 1
ATOM 1206 C CA . VAL A 1 184 ? 64.347 20.775 112.733 1.00 87.67 184 VAL A CA 1
ATOM 1207 C C . VAL A 1 184 ? 64.800 19.840 111.620 1.00 91.61 184 VAL A C 1
ATOM 1208 O O . VAL A 1 184 ? 64.965 18.640 111.834 1.00 97.11 184 VAL A O 1
ATOM 1212 N N . GLU A 1 185 ? 64.995 20.398 110.430 1.00 94.33 185 GLU A N 1
ATOM 1213 C CA . GLU A 1 185 ? 65.491 19.632 109.294 1.00 100.64 185 GLU A CA 1
ATOM 1214 C C . GLU A 1 185 ? 66.364 20.515 108.405 1.00 96.21 185 GLU A C 1
ATOM 1215 O O . GLU A 1 185 ? 66.158 21.728 108.347 1.00 93.90 185 GLU A O 1
ATOM 1221 N N . PRO A 1 186 ? 67.356 19.911 107.726 1.00 93.91 186 PRO A N 1
ATOM 1222 C CA . PRO A 1 186 ? 68.243 20.668 106.834 1.00 97.04 186 PRO A CA 1
ATOM 1223 C C . PRO A 1 186 ? 67.398 21.326 105.750 1.00 100.54 186 PRO A C 1
ATOM 1224 O O . PRO A 1 186 ? 66.443 20.720 105.265 1.00 105.68 186 PRO A O 1
ATOM 1228 N N . GLN A 1 187 ? 67.664 22.576 105.461 1.00 95.46 187 GLN A N 1
ATOM 1229 C CA . GLN A 1 187 ? 66.804 23.243 104.529 1.00 87.50 187 GLN A CA 1
ATOM 1230 C C . GLN A 1 187 ? 66.705 22.564 103.194 1.00 81.28 187 GLN A C 1
ATOM 1231 O O . GLN A 1 187 ? 65.648 22.431 102.620 1.00 79.30 187 GLN A O 1
ATOM 1237 N N . ILE A 1 188 ? 67.804 22.038 102.735 1.00 79.39 188 ILE A N 1
ATOM 1238 C CA . ILE A 1 188 ? 67.794 21.415 101.419 1.00 81.79 188 ILE A CA 1
ATOM 1239 C C . ILE A 1 188 ? 66.502 20.611 101.336 1.00 90.86 188 ILE A C 1
ATOM 1240 O O . ILE A 1 188 ? 65.801 20.645 100.324 1.00 95.74 188 ILE A O 1
ATOM 1242 N N . TYR A 1 189 ? 66.192 19.894 102.413 1.00 89.89 189 TYR A N 1
ATOM 1243 C CA . TYR A 1 189 ? 64.972 19.096 102.486 1.00 90.17 189 TYR A CA 1
ATOM 1244 C C . TYR A 1 189 ? 63.755 19.997 102.316 1.00 92.55 189 TYR A C 1
ATOM 1245 O O . TYR A 1 189 ? 62.928 19.782 101.429 1.00 108.08 189 TYR A O 1
ATOM 1254 N N . ARG A 1 190 ? 63.668 21.006 103.178 1.00 78.92 190 ARG A N 1
ATOM 1255 C CA . ARG A 1 190 ? 62.586 21.985 103.158 1.00 70.76 190 ARG A CA 1
ATOM 1256 C C . ARG A 1 190 ? 62.376 22.585 101.775 1.00 72.71 190 ARG A C 1
ATOM 1257 O O . ARG A 1 190 ? 61.252 22.631 101.270 1.00 77.52 190 ARG A O 1
ATOM 1265 N N . TRP A 1 191 ? 63.466 23.043 101.167 1.00 76.57 191 TRP A N 1
ATOM 1266 C CA . TRP A 1 191 ? 63.396 23.658 99.848 1.00 65.97 191 TRP A CA 1
ATOM 1267 C C . TRP A 1 191 ? 62.964 22.656 98.786 1.00 66.29 191 TRP A C 1
ATOM 1268 O O . TRP A 1 191 ? 62.329 23.026 97.801 1.00 73.16 191 TRP A O 1
ATOM 1279 N N . ILE A 1 192 ? 63.314 21.390 98.985 1.00 64.88 192 ILE A N 1
ATOM 1280 C CA . ILE A 1 192 ? 62.904 20.347 98.051 1.00 70.90 192 ILE A CA 1
ATOM 1281 C C . ILE A 1 192 ? 61.397 20.107 98.156 1.00 67.33 192 ILE A C 1
ATOM 1282 O O . ILE A 1 192 ? 60.719 19.948 97.140 1.00 65.38 192 ILE A O 1
ATOM 1287 N N . ARG A 1 193 ? 60.874 20.103 99.380 1.00 70.08 193 ARG A N 1
ATOM 1288 C CA . ARG A 1 193 ? 59.438 19.929 99.597 1.00 69.95 193 ARG A CA 1
ATOM 1289 C C . ARG A 1 193 ? 58.663 21.099 98.996 1.00 64.82 193 ARG A C 1
ATOM 1290 O O . ARG A 1 193 ? 57.663 20.913 98.292 1.00 70.94 193 ARG A O 1
ATOM 1298 N N . GLU A 1 194 ? 59.145 22.303 99.285 1.00 59.84 194 GLU A N 1
ATOM 1299 C CA . GLU A 1 194 ? 58.574 23.533 98.753 1.00 63.99 194 GLU A CA 1
ATOM 1300 C C . GLU A 1 194 ? 58.552 23.523 97.228 1.00 70.68 194 GLU A C 1
ATOM 1301 O O . GLU A 1 194 ? 57.530 23.830 96.603 1.00 80.02 194 GLU A O 1
ATOM 1307 N N . TRP A 1 195 ? 59.687 23.159 96.638 1.00 66.54 195 TRP A N 1
ATOM 1308 C CA . TRP A 1 195 ? 59.812 23.065 95.190 1.00 66.88 195 TRP A CA 1
ATOM 1309 C C . TRP A 1 195 ? 58.834 22.047 94.628 1.00 65.09 195 TRP A C 1
ATOM 1310 O O . TRP A 1 195 ? 58.245 22.262 93.574 1.00 63.31 195 TRP A O 1
ATOM 1321 N N . GLY A 1 196 ? 58.676 20.936 95.341 1.00 75.12 196 GLY A N 1
ATOM 1322 C CA . GLY A 1 196 ? 57.741 19.900 94.948 1.00 75.40 196 GLY A CA 1
ATOM 1323 C C . GLY A 1 196 ? 56.320 20.420 94.896 1.00 77.45 196 GLY A C 1
ATOM 1324 O O . GLY A 1 196 ? 55.595 20.172 93.929 1.00 76.62 196 GLY A O 1
ATOM 1325 N N . ARG A 1 197 ? 55.918 21.148 95.934 1.00 75.64 197 ARG A N 1
ATOM 1326 C CA . ARG A 1 197 ? 54.584 21.739 95.958 1.00 63.95 197 ARG A CA 1
ATOM 1327 C C . ARG A 1 197 ? 54.415 22.728 94.808 1.00 59.47 197 ARG A C 1
ATOM 1328 O O . ARG A 1 197 ? 53.366 22.765 94.159 1.00 52.30 197 ARG A O 1
ATOM 1336 N N . ASP A 1 198 ? 55.457 23.516 94.551 1.00 62.55 198 ASP A N 1
ATOM 1337 C CA . ASP A 1 198 ? 55.446 24.467 93.441 1.00 55.88 198 ASP A CA 1
ATOM 1338 C C . ASP A 1 198 ? 55.214 23.774 92.100 1.00 61.16 198 ASP A C 1
ATOM 1339 O O . ASP A 1 198 ? 54.322 24.152 91.343 1.00 57.78 198 ASP A O 1
ATOM 1344 N N . TYR A 1 199 ? 56.025 22.759 91.820 1.00 61.73 199 TYR A N 1
ATOM 1345 C CA . TYR A 1 199 ? 55.935 21.997 90.579 1.00 61.06 199 TYR A CA 1
ATOM 1346 C C . TYR A 1 199 ? 54.569 21.347 90.417 1.00 71.51 199 TYR A C 1
ATOM 1347 O O . TYR A 1 199 ? 53.932 21.469 89.370 1.00 78.09 199 TYR A O 1
ATOM 1356 N N . MET A 1 200 ? 54.124 20.656 91.462 1.00 70.08 200 MET A N 1
ATOM 1357 C CA . MET A 1 200 ? 52.847 19.957 91.425 1.00 62.38 200 MET A CA 1
ATOM 1358 C C . MET A 1 200 ? 51.682 20.939 91.317 1.00 56.99 200 MET A C 1
ATOM 1359 O O . MET A 1 200 ? 50.580 20.560 90.922 1.00 66.01 200 MET A O 1
ATOM 1364 N N . SER A 1 201 ? 51.929 22.198 91.668 1.00 51.79 201 SER A N 1
ATOM 1365 C CA . SER A 1 201 ? 50.909 23.235 91.538 1.00 52.01 201 SER A CA 1
ATOM 1366 C C . SER A 1 201 ? 50.913 23.877 90.150 1.00 64.52 201 SER A C 1
ATOM 1367 O O . SER A 1 201 ? 49.872 24.311 89.659 1.00 71.15 201 SER A O 1
ATOM 1370 N N . GLU A 1 202 ? 52.085 23.935 89.524 1.00 70.19 202 GLU A N 1
ATOM 1371 C CA . GLU A 1 202 ? 52.229 24.583 88.222 1.00 65.08 202 GLU A CA 1
ATOM 1372 C C . GLU A 1 202 ? 51.904 23.646 87.066 1.00 62.15 202 GLU A C 1
ATOM 1373 O O . GLU A 1 202 ? 51.467 24.090 86.004 1.00 69.61 202 GLU A O 1
ATOM 1379 N N . LEU A 1 203 ? 52.129 22.354 87.277 1.00 53.56 203 LEU A N 1
ATOM 1380 C CA . LEU A 1 203 ? 51.970 21.357 86.222 1.00 57.22 203 LEU A CA 1
ATOM 1381 C C . LEU A 1 203 ? 50.563 21.338 85.597 1.00 51.79 203 LEU A C 1
ATOM 1382 O O . LEU A 1 203 ? 50.445 21.426 84.374 1.00 57.07 203 LEU A O 1
ATOM 1387 N N . PRO A 1 204 ? 49.494 21.237 86.418 1.00 52.74 204 PRO A N 1
ATOM 1388 C CA . PRO A 1 204 ? 48.170 21.218 85.780 1.00 49.98 204 PRO A CA 1
ATOM 1389 C C . PRO A 1 204 ? 47.833 22.525 85.067 1.00 51.20 204 PRO A C 1
ATOM 1390 O O . PRO A 1 204 ? 47.057 22.518 84.113 1.00 43.87 204 PRO A O 1
ATOM 1394 N N . LYS A 1 205 ? 48.412 23.628 85.527 1.00 54.38 205 LYS A N 1
ATOM 1395 C CA . LYS A 1 205 ? 48.181 24.925 84.905 1.00 55.80 205 LYS A CA 1
ATOM 1396 C C . LYS A 1 205 ? 48.822 24.980 83.524 1.00 61.39 205 LYS A C 1
ATOM 1397 O O . LYS A 1 205 ? 48.206 25.433 82.555 1.00 60.02 205 LYS A O 1
ATOM 1403 N N . GLU A 1 206 ? 50.062 24.507 83.442 1.00 63.00 206 GLU A N 1
ATOM 1404 C CA . GLU A 1 206 ? 50.820 24.533 82.197 1.00 61.44 206 GLU A CA 1
ATOM 1405 C C . GLU A 1 206 ? 50.255 23.535 81.189 1.00 62.29 206 GLU A C 1
ATOM 1406 O O . GLU A 1 206 ? 50.120 23.845 80.003 1.00 58.25 206 GLU A O 1
ATOM 1412 N N . GLN A 1 207 ? 49.931 22.336 81.668 1.00 59.27 207 GLN A N 1
ATOM 1413 C CA . GLN A 1 207 ? 49.247 21.341 80.850 1.00 61.13 207 GLN A CA 1
ATOM 1414 C C . GLN A 1 207 ? 47.914 21.893 80.367 1.00 58.69 207 GLN A C 1
ATOM 1415 O O . GLN A 1 207 ? 47.491 21.639 79.240 1.00 52.73 207 GLN A O 1
ATOM 1421 N N . GLY A 1 208 ? 47.261 22.655 81.238 1.00 55.67 208 GLY A N 1
ATOM 1422 C CA . GLY A 1 208 ? 45.974 23.247 80.933 1.00 56.29 208 GLY A CA 1
ATOM 1423 C C . GLY A 1 208 ? 46.043 24.259 79.809 1.00 53.33 208 GLY A C 1
ATOM 1424 O O . GLY A 1 208 ? 45.278 24.177 78.851 1.00 53.13 208 GLY A O 1
ATOM 1425 N N . LYS A 1 209 ? 46.960 25.215 79.921 1.00 59.66 209 LYS A N 1
ATOM 1426 C CA . LYS A 1 209 ? 47.090 26.251 78.902 1.00 54.83 209 LYS A CA 1
ATOM 1427 C C . LYS A 1 209 ? 47.655 25.685 77.603 1.00 53.49 209 LYS A C 1
ATOM 1428 O O . LYS A 1 209 ? 47.310 26.152 76.517 1.00 57.21 209 LYS A O 1
ATOM 1434 N N . LEU A 1 210 ? 48.515 24.676 77.714 1.00 52.55 210 LEU A N 1
ATOM 1435 C CA . LEU A 1 210 ? 49.041 24.009 76.529 1.00 51.26 210 LEU A CA 1
ATOM 1436 C C . LEU A 1 210 ? 47.917 23.306 75.777 1.00 55.17 210 LEU A C 1
ATOM 1437 O O . LEU A 1 210 ? 47.785 23.448 74.562 1.00 51.00 210 LEU A O 1
ATOM 1442 N N . ASN A 1 211 ? 47.110 22.551 76.513 1.00 63.03 211 ASN A N 1
ATOM 1443 C CA . ASN A 1 211 ? 45.976 21.843 75.936 1.00 58.05 211 ASN A CA 1
ATOM 1444 C C . ASN A 1 211 ? 44.942 22.805 75.361 1.00 66.00 211 ASN A C 1
ATOM 1445 O O . ASN A 1 211 ? 44.337 22.533 74.333 1.00 73.48 211 ASN A O 1
ATOM 1450 N N . GLU A 1 212 ? 44.756 23.942 76.021 1.00 76.19 212 GLU A N 1
ATOM 1451 C CA . GLU A 1 212 ? 43.756 24.914 75.594 1.00 79.33 212 GLU A CA 1
ATOM 1452 C C . GLU A 1 212 ? 44.130 25.607 74.288 1.00 79.82 212 GLU A C 1
ATOM 1453 O O . GLU A 1 212 ? 43.263 26.111 73.575 1.00 82.68 212 GLU A O 1
ATOM 1459 N N . LYS A 1 213 ? 45.421 25.629 73.975 1.00 70.08 213 LYS A N 1
ATOM 1460 C CA . LYS A 1 213 ? 45.895 26.327 72.787 1.00 69.52 213 LYS A CA 1
ATOM 1461 C C . LYS A 1 213 ? 46.468 25.375 71.739 1.00 68.07 213 LYS A C 1
ATOM 1462 O O . LYS A 1 213 ? 47.016 25.816 70.729 1.00 67.64 213 LYS A O 1
ATOM 1468 N N . CYS A 1 214 ? 46.335 24.072 71.972 1.00 68.64 214 CYS A N 1
ATOM 1469 C CA . CYS A 1 214 ? 46.859 23.084 71.032 1.00 58.10 214 CYS A CA 1
ATOM 1470 C C . CYS A 1 214 ? 45.871 21.969 70.698 1.00 60.04 214 CYS A C 1
ATOM 1471 O O . CYS A 1 214 ? 45.912 21.424 69.596 1.00 69.28 214 CYS A O 1
ATOM 1474 N N . ALA A 1 215 ? 44.997 21.627 71.642 1.00 66.00 215 ALA A N 1
ATOM 1475 C CA . ALA A 1 215 ? 44.056 20.525 71.443 1.00 68.41 215 ALA A CA 1
ATOM 1476 C C . ALA A 1 215 ? 43.222 20.726 70.188 1.00 74.94 215 ALA A C 1
ATOM 1477 O O . ALA A 1 215 ? 42.681 21.805 69.945 1.00 86.05 215 ALA A O 1
ATOM 1479 N N . SER A 1 216 ? 43.135 19.670 69.392 1.00 71.23 216 SER A N 1
ATOM 1480 C CA . SER A 1 216 ? 42.409 19.715 68.137 1.00 78.23 216 SER A CA 1
ATOM 1481 C C . SER A 1 216 ? 41.487 18.512 68.019 1.00 74.88 216 SER A C 1
ATOM 1482 O O . SER A 1 216 ? 41.726 17.474 68.635 1.00 71.90 216 SER A O 1
ATOM 1485 N N . LYS A 1 217 ? 40.429 18.660 67.230 1.00 79.79 217 LYS A N 1
ATOM 1486 C CA . LYS A 1 217 ? 39.490 17.571 67.001 1.00 78.05 217 LYS A CA 1
ATOM 1487 C C . LYS A 1 217 ? 40.193 16.407 66.307 1.00 78.28 217 LYS A C 1
ATOM 1488 O O . LYS A 1 217 ? 41.289 16.566 65.771 1.00 80.94 217 LYS A O 1
ATOM 1494 N N . LEU A 1 218 ? 39.562 15.239 66.320 1.00 78.94 218 LEU A N 1
ATOM 1495 C CA . LEU A 1 218 ? 40.231 14.011 65.902 1.00 71.33 218 LEU A CA 1
ATOM 1496 C C . LEU A 1 218 ? 40.542 13.934 64.408 1.00 69.81 218 LEU A C 1
ATOM 1497 O O . LEU A 1 218 ? 41.280 13.050 63.980 1.00 78.87 218 LEU A O 1
ATOM 1502 N N . TYR A 1 219 ? 39.995 14.848 63.612 1.00 65.67 219 TYR A N 1
ATOM 1503 C CA . TYR A 1 219 ? 40.281 14.832 62.179 1.00 61.26 219 TYR A CA 1
ATOM 1504 C C . TYR A 1 219 ? 41.263 15.926 61.764 1.00 60.55 219 TYR A C 1
ATOM 1505 O O . TYR A 1 219 ? 41.487 16.148 60.574 1.00 77.62 219 TYR A O 1
ATOM 1514 N N . TYR A 1 220 ? 41.845 16.605 62.745 1.00 58.18 220 TYR A N 1
ATOM 1515 C CA . TYR A 1 220 ? 42.938 17.531 62.487 1.00 59.63 220 TYR A CA 1
ATOM 1516 C C . TYR A 1 220 ? 44.256 16.764 62.582 1.00 60.92 220 TYR A C 1
ATOM 1517 O O . TYR A 1 220 ? 44.437 15.951 63.481 1.00 79.16 220 TYR A O 1
ATOM 1526 N N . ASN A 1 221 ? 45.164 16.994 61.645 1.00 57.28 221 ASN A N 1
ATOM 1527 C CA . ASN A 1 221 ? 46.519 16.449 61.726 1.00 58.56 221 ASN A CA 1
ATOM 1528 C C . ASN A 1 221 ? 47.273 17.170 62.867 1.00 71.27 221 ASN A C 1
ATOM 1529 O O . ASN A 1 221 ? 47.582 18.337 62.688 1.00 77.79 221 ASN A O 1
ATOM 1534 N N . ASN A 1 222 ? 47.571 16.569 64.028 1.00 85.45 222 ASN A N 1
ATOM 1535 C CA . ASN A 1 222 ? 48.016 17.470 65.093 1.00 86.16 222 ASN A CA 1
ATOM 1536 C C . ASN A 1 222 ? 49.463 17.889 64.779 1.00 78.89 222 ASN A C 1
ATOM 1537 O O . ASN A 1 222 ? 50.030 18.731 65.467 1.00 79.92 222 ASN A O 1
ATOM 1539 N N . MET A 1 223 ? 50.090 17.270 63.780 1.00 66.76 223 MET A N 1
ATOM 1540 C CA . MET A 1 223 ? 51.420 17.725 63.359 1.00 61.33 223 MET A CA 1
ATOM 1541 C C . MET A 1 223 ? 51.312 19.128 62.775 1.00 62.34 223 MET A C 1
ATOM 1542 O O . MET A 1 223 ? 52.075 20.029 63.137 1.00 53.05 223 MET A O 1
ATOM 1547 N N . ALA A 1 224 ? 50.345 19.303 61.879 1.00 64.72 224 ALA A N 1
ATOM 1548 C CA . ALA A 1 224 ? 50.096 20.593 61.252 1.00 66.57 224 ALA A CA 1
ATOM 1549 C C . ALA A 1 224 ? 49.664 21.635 62.276 1.00 71.79 224 ALA A C 1
ATOM 1550 O O . ALA A 1 224 ? 50.152 22.764 62.261 1.00 84.97 224 ALA A O 1
ATOM 1552 N N . ILE A 1 225 ? 48.776 21.239 63.182 1.00 63.77 225 ILE A N 1
ATOM 1553 C CA . ILE A 1 225 ? 48.314 22.135 64.232 1.00 61.12 225 ILE A CA 1
ATOM 1554 C C . ILE A 1 225 ? 49.510 22.532 65.090 1.00 54.83 225 ILE A C 1
ATOM 1555 O O . ILE A 1 225 ? 49.657 23.693 65.472 1.00 67.16 225 ILE A O 1
ATOM 1560 N N . CYS A 1 226 ? 50.363 21.555 65.387 1.00 53.29 226 CYS A N 1
ATOM 1561 C CA . CYS A 1 226 ? 51.562 21.793 66.178 1.00 66.41 226 CYS A CA 1
ATOM 1562 C C . CYS A 1 226 ? 52.445 22.828 65.511 1.00 66.00 226 CYS A C 1
ATOM 1563 O O . CYS A 1 226 ? 52.974 23.719 66.172 1.00 65.57 226 CYS A O 1
ATOM 1566 N N . MET A 1 227 ? 52.602 22.709 64.198 1.00 65.68 227 MET A N 1
ATOM 1567 C CA . MET A 1 227 ? 53.439 23.647 63.462 1.00 66.14 227 MET A CA 1
ATOM 1568 C C . MET A 1 227 ? 52.820 25.044 63.432 1.00 67.61 227 MET A C 1
ATOM 1569 O O . MET A 1 227 ? 53.522 26.037 63.595 1.00 76.74 227 MET A O 1
ATOM 1574 N N . LEU A 1 228 ? 51.507 25.116 63.239 1.00 60.24 228 LEU A N 1
ATOM 1575 C CA . LEU A 1 228 ? 50.807 26.398 63.202 1.00 64.59 228 LEU A CA 1
ATOM 1576 C C . LEU A 1 228 ? 51.058 27.206 64.479 1.00 73.29 228 LEU A C 1
ATOM 1577 O O . LEU A 1 228 ? 51.080 26.643 65.573 1.00 84.59 228 LEU A O 1
ATOM 1582 N N . PRO A 1 229 ? 51.261 28.528 64.328 1.00 76.47 229 PRO A N 1
ATOM 1583 C CA . PRO A 1 229 ? 51.713 29.470 65.363 1.00 82.88 229 PRO A CA 1
ATOM 1584 C C . PRO A 1 229 ? 51.111 29.267 66.753 1.00 75.79 229 PRO A C 1
ATOM 1585 O O . PRO A 1 229 ? 51.860 29.166 67.729 1.00 77.30 229 PRO A O 1
ATOM 1589 N N . LEU A 1 230 ? 49.784 29.212 66.832 1.00 70.73 230 LEU A N 1
ATOM 1590 C CA . LEU A 1 230 ? 49.080 29.164 68.110 1.00 61.52 230 LEU A CA 1
ATOM 1591 C C . LEU A 1 230 ? 49.566 28.034 69.012 1.00 59.46 230 LEU A C 1
ATOM 1592 O O . LEU A 1 230 ? 49.898 28.259 70.174 1.00 60.08 230 LEU A O 1
ATOM 1597 N N . CYS A 1 231 ? 49.613 26.822 68.472 1.00 63.72 231 CYS A N 1
ATOM 1598 C CA . CYS A 1 231 ? 50.032 25.667 69.255 1.00 62.77 231 CYS A CA 1
ATOM 1599 C C . CYS A 1 231 ? 51.553 25.592 69.370 1.00 64.89 231 CYS A C 1
ATOM 1600 O O . CYS A 1 231 ? 52.079 25.059 70.345 1.00 73.15 231 CYS A O 1
ATOM 1603 N N . HIS A 1 232 ? 52.258 26.129 68.380 1.00 62.78 232 HIS A N 1
ATOM 1604 C CA . HIS A 1 232 ? 53.717 26.098 68.396 1.00 66.15 232 HIS A CA 1
ATOM 1605 C C . HIS A 1 232 ? 54.275 26.926 69.551 1.00 76.51 232 HIS A C 1
ATOM 1606 O O . HIS A 1 232 ? 55.065 26.428 70.360 1.00 88.37 232 HIS A O 1
ATOM 1613 N N . ASP A 1 233 ? 53.856 28.187 69.622 1.00 73.60 233 ASP A N 1
ATOM 1614 C CA . ASP A 1 233 ? 54.294 29.092 70.681 1.00 71.71 233 ASP A CA 1
ATOM 1615 C C . ASP A 1 233 ? 53.975 28.533 72.064 1.00 68.79 233 ASP A C 1
ATOM 1616 O O . ASP A 1 233 ? 54.805 28.583 72.974 1.00 74.80 233 ASP A O 1
ATOM 1621 N N . ALA A 1 234 ? 52.768 27.996 72.212 1.00 60.47 234 ALA A N 1
ATOM 1622 C CA . ALA A 1 234 ? 52.340 27.402 73.471 1.00 67.71 234 ALA A CA 1
ATOM 1623 C C . ALA A 1 234 ? 53.214 26.205 73.837 1.00 70.37 234 ALA A C 1
ATOM 1624 O O . ALA A 1 234 ? 53.605 26.035 74.995 1.00 76.00 234 ALA A O 1
ATOM 1626 N N . CYS A 1 235 ? 53.501 25.368 72.846 1.00 72.06 235 CYS A N 1
ATOM 1627 C CA . CYS A 1 235 ? 54.315 24.176 73.056 1.00 69.41 235 CYS A CA 1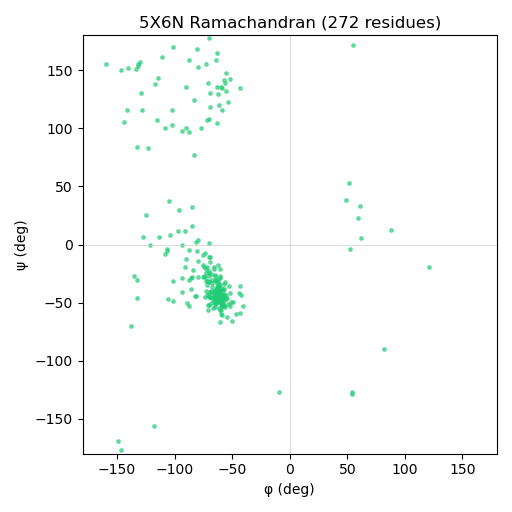
ATOM 1628 C C . CYS A 1 235 ? 55.740 24.522 73.472 1.00 64.20 235 CYS A C 1
ATOM 1629 O O . CYS A 1 235 ? 56.330 23.851 74.318 1.00 71.71 235 CYS A O 1
ATOM 1632 N N . LYS A 1 236 ? 56.289 25.573 72.872 1.00 60.78 236 LYS A N 1
ATOM 1633 C CA . LYS A 1 236 ? 57.647 25.999 73.179 1.00 74.25 236 LYS A CA 1
ATOM 1634 C C . LYS A 1 236 ? 57.702 26.720 74.527 1.00 77.11 236 LYS A C 1
ATOM 1635 O O . LYS A 1 236 ? 58.723 26.689 75.215 1.00 79.47 236 LYS A O 1
ATOM 1641 N N . SER A 1 237 ? 56.596 27.353 74.906 1.00 68.37 237 SER A N 1
ATOM 1642 C CA . SER A 1 237 ? 56.479 27.949 76.231 1.00 64.14 237 SER A CA 1
ATOM 1643 C C . SER A 1 237 ? 56.472 26.854 77.294 1.00 65.76 237 SER A C 1
ATOM 1644 O O . SER A 1 237 ? 57.161 26.954 78.323 1.00 80.61 237 SER A O 1
ATOM 1647 N N . TYR A 1 238 ? 55.689 25.808 77.037 1.00 53.76 238 TYR A N 1
ATOM 1648 C CA . TYR A 1 238 ? 55.706 24.628 77.890 1.00 48.62 238 TYR A CA 1
ATOM 1649 C C . TYR A 1 238 ? 57.129 24.107 77.994 1.00 56.16 238 TYR A C 1
ATOM 1650 O O . TYR A 1 238 ? 57.600 23.781 79.083 1.00 63.90 238 TYR A O 1
ATOM 1659 N N . ASP A 1 239 ? 57.804 24.030 76.851 1.00 57.16 239 ASP A N 1
ATOM 1660 C CA . ASP A 1 239 ? 59.190 23.575 76.801 1.00 58.15 239 ASP A CA 1
ATOM 1661 C C . ASP A 1 239 ? 60.076 24.406 77.715 1.00 63.96 239 ASP A C 1
ATOM 1662 O O . ASP A 1 239 ? 60.932 23.866 78.404 1.00 68.38 239 ASP A O 1
ATOM 1667 N N . GLN A 1 240 ? 59.883 25.722 77.691 1.00 66.73 240 GLN A N 1
ATOM 1668 C CA . GLN A 1 240 ? 60.636 26.626 78.557 1.00 71.35 240 GLN A CA 1
ATOM 1669 C C . GLN A 1 240 ? 60.412 26.259 80.015 1.00 76.33 240 GLN A C 1
ATOM 1670 O O . GLN A 1 240 ? 61.367 26.063 80.784 1.00 80.43 240 GLN A O 1
ATOM 1676 N N . TRP A 1 241 ? 59.138 26.160 80.383 1.00 72.36 241 TRP A N 1
ATOM 1677 C CA . TRP A 1 241 ? 58.767 25.873 81.762 1.00 65.46 241 TRP A CA 1
ATOM 1678 C C . TRP A 1 241 ? 59.353 24.555 82.259 1.00 70.95 241 TRP A C 1
ATOM 1679 O O . TRP A 1 241 ? 59.995 24.514 83.306 1.00 77.19 241 TRP A O 1
ATOM 1690 N N . ILE A 1 242 ? 59.140 23.482 81.505 1.00 65.04 242 ILE A N 1
ATOM 1691 C CA . ILE A 1 242 ? 59.623 22.167 81.908 1.00 63.57 242 ILE A CA 1
ATOM 1692 C C . ILE A 1 242 ? 61.151 22.110 81.859 1.00 68.89 242 ILE A C 1
ATOM 1693 O O . ILE A 1 242 ? 61.775 21.328 82.579 1.00 74.76 242 ILE A O 1
ATOM 1698 N N . THR A 1 243 ? 61.750 22.957 81.026 1.00 79.62 243 THR A N 1
ATOM 1699 C CA . THR A 1 243 ? 63.204 23.026 80.928 1.00 87.52 243 THR A CA 1
ATOM 1700 C C . THR A 1 243 ? 63.788 23.603 82.205 1.00 89.38 243 THR A C 1
ATOM 1701 O O . THR A 1 243 ? 64.706 23.024 82.790 1.00 100.02 243 THR A O 1
ATOM 1705 N N . ARG A 1 244 ? 63.260 24.742 82.644 1.00 73.67 244 ARG A N 1
ATOM 1706 C CA . ARG A 1 244 ? 63.757 25.326 83.882 1.00 69.57 244 ARG A CA 1
ATOM 1707 C C . ARG A 1 244 ? 63.345 24.476 85.083 1.00 61.57 244 ARG A C 1
ATOM 1708 O O . ARG A 1 244 ? 64.015 24.491 86.112 1.00 67.49 244 ARG A O 1
ATOM 1716 N N . LYS A 1 245 ? 62.262 23.717 84.944 1.00 60.74 245 LYS A N 1
ATOM 1717 C CA . LYS A 1 245 ? 61.865 22.780 85.992 1.00 58.89 245 LYS A CA 1
ATOM 1718 C C . LYS A 1 245 ? 62.903 21.674 86.150 1.00 63.37 245 LYS A C 1
ATOM 1719 O O . LYS A 1 245 ? 63.311 21.349 87.268 1.00 68.86 245 LYS A O 1
ATOM 1725 N N . LYS A 1 246 ? 63.335 21.102 85.029 1.00 76.23 246 LYS A N 1
ATOM 1726 C CA . LYS A 1 246 ? 64.355 20.059 85.067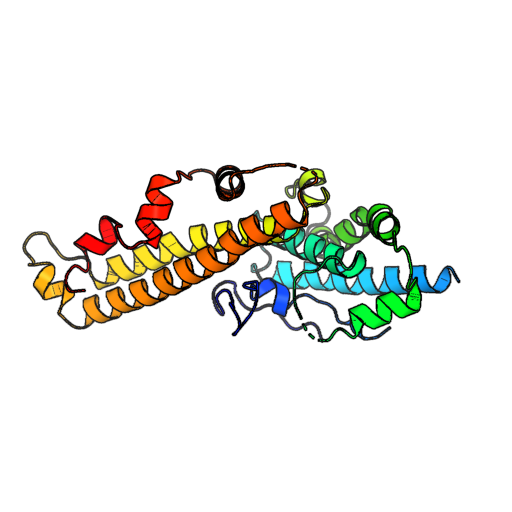 1.00 83.41 246 LYS A CA 1
ATOM 1727 C C . LYS A 1 246 ? 65.700 20.617 85.513 1.00 84.05 246 LYS A C 1
ATOM 1728 O O . LYS A 1 246 ? 66.444 19.944 86.217 1.00 96.01 246 LYS A O 1
ATOM 1734 N N . LYS A 1 247 ? 66.016 21.839 85.097 1.00 76.27 247 LYS A N 1
ATOM 1735 C CA . LYS A 1 247 ? 67.261 22.476 85.518 1.00 77.67 247 LYS A CA 1
ATOM 1736 C C . LYS A 1 247 ? 67.276 22.648 87.035 1.00 78.24 247 LYS A C 1
ATOM 1737 O O . LYS A 1 247 ? 68.245 22.274 87.710 1.00 85.43 247 LYS A O 1
ATOM 1743 N N . GLN A 1 248 ? 66.188 23.206 87.558 1.00 70.30 248 GLN A N 1
ATOM 1744 C CA . GLN A 1 248 ? 66.016 23.382 88.996 1.00 67.30 248 GLN A CA 1
ATOM 1745 C C . GLN A 1 248 ? 66.149 22.063 89.744 1.00 69.81 248 GLN A C 1
ATOM 1746 O O . GLN A 1 248 ? 66.948 21.955 90.673 1.00 80.03 248 GLN A O 1
ATOM 1752 N N . TRP A 1 249 ? 65.369 21.063 89.337 1.00 67.61 249 TRP A N 1
ATOM 1753 C CA . TRP A 1 249 ? 65.409 19.769 90.012 1.00 75.62 249 TRP A CA 1
ATOM 1754 C C . TRP A 1 249 ? 66.793 19.140 89.930 1.00 93.20 249 TRP A C 1
ATOM 1755 O O . TRP A 1 249 ? 67.222 18.463 90.857 1.00 101.88 249 TRP A O 1
ATOM 1766 N N . ASP A 1 250 ? 67.483 19.365 88.818 1.00 93.55 250 ASP A N 1
ATOM 1767 C CA . ASP A 1 250 ? 68.848 18.885 88.652 1.00 93.66 250 ASP A CA 1
ATOM 1768 C C . ASP A 1 250 ? 69.750 19.490 89.713 1.00 98.10 250 ASP A C 1
ATOM 1769 O O . ASP A 1 250 ? 70.395 18.768 90.474 1.00 105.86 250 ASP A O 1
ATOM 1774 N N . VAL A 1 251 ? 69.781 20.818 89.765 1.00 93.45 251 VAL A N 1
ATOM 1775 C CA . VAL A 1 251 ? 70.636 21.516 90.718 1.00 88.72 251 VAL A CA 1
ATOM 1776 C C . VAL A 1 251 ? 70.311 21.132 92.158 1.00 88.74 251 VAL A C 1
ATOM 1777 O O . VAL A 1 251 ? 71.211 20.906 92.959 1.00 77.54 251 VAL A O 1
ATOM 1781 N N . LEU A 1 252 ? 69.023 21.042 92.476 1.00 87.49 252 LEU A N 1
ATOM 1782 C CA . LEU A 1 252 ? 68.589 20.752 93.839 1.00 81.11 252 LEU A CA 1
ATOM 1783 C C . LEU A 1 252 ? 68.804 19.299 94.246 1.00 86.20 252 LEU A C 1
ATOM 1784 O O . LEU A 1 252 ? 68.955 19.005 95.428 1.00 82.99 252 LEU A O 1
ATOM 1789 N N . SER A 1 253 ? 68.793 18.393 93.271 1.00 89.85 253 SER A N 1
ATOM 1790 C CA . SER A 1 253 ? 68.984 16.971 93.545 1.00 91.05 253 SER A CA 1
ATOM 1791 C C . SER A 1 253 ? 70.463 16.665 93.688 1.00 96.71 253 SER A C 1
ATOM 1792 O O . SER A 1 253 ? 70.875 15.939 94.599 1.00 95.48 253 SER A O 1
ATOM 1795 N N . THR A 1 254 ? 71.257 17.221 92.776 1.00 104.10 254 THR A N 1
ATOM 1796 C CA . THR A 1 254 ? 72.703 17.171 92.912 1.00 112.77 254 THR A CA 1
ATOM 1797 C C . THR A 1 254 ? 73.063 17.808 94.236 1.00 114.62 254 THR A C 1
ATOM 1798 O O . THR A 1 254 ? 73.997 17.380 94.896 1.00 112.26 254 THR A O 1
ATOM 1802 N N . LYS A 1 255 ? 72.296 18.822 94.627 1.00 120.99 255 LYS A N 1
ATOM 1803 C CA . LYS A 1 255 ? 72.502 19.463 95.913 1.00 117.45 255 LYS A CA 1
ATOM 1804 C C . LYS A 1 255 ? 72.056 18.565 97.060 1.00 112.63 255 LYS A C 1
ATOM 1805 O O . LYS A 1 255 ? 72.622 18.645 98.118 1.00 106.98 255 LYS A O 1
ATOM 1811 N N . PHE A 1 256 ? 71.054 17.713 96.878 1.00 116.16 256 PHE A N 1
ATOM 1812 C CA . PHE A 1 256 ? 70.676 16.823 97.975 1.00 121.31 256 PHE A CA 1
ATOM 1813 C C . PHE A 1 256 ? 71.792 15.824 98.187 1.00 129.31 256 PHE A C 1
ATOM 1814 O O . PHE A 1 256 ? 72.226 15.574 99.311 1.00 130.62 256 PHE A O 1
ATOM 1822 N N . SER A 1 257 ? 72.265 15.268 97.081 1.00 133.91 257 SER A N 1
ATOM 1823 C CA . SER A 1 257 ? 73.407 14.375 97.114 1.00 135.57 257 SER A CA 1
ATOM 1824 C C . SER A 1 257 ? 74.705 15.121 97.450 1.00 138.96 257 SER A C 1
ATOM 1825 O O . SER A 1 257 ? 75.749 14.497 97.613 1.00 143.12 257 SER A O 1
ATOM 1828 N N . SER A 1 258 ? 74.676 16.434 97.361 1.00 148.26 258 SER A N 1
ATOM 1829 C CA . SER A 1 258 ? 75.852 17.160 97.750 1.00 159.63 258 SER A CA 1
ATOM 1830 C C . SER A 1 258 ? 76.038 17.123 99.241 1.00 187.85 258 SER A C 1
ATOM 1831 O O . SER A 1 258 ? 77.126 16.943 99.732 1.00 175.46 258 SER A O 1
ATOM 1834 N N . VAL A 1 259 ? 74.954 17.317 99.966 1.00 214.49 259 VAL A N 1
ATOM 1835 C CA . VAL A 1 259 ? 75.020 17.397 101.416 1.00 226.24 259 VAL A CA 1
ATOM 1836 C C . VAL A 1 259 ? 75.409 16.195 102.262 1.00 234.63 259 VAL A C 1
ATOM 1837 O O . VAL A 1 259 ? 76.217 16.315 103.169 1.00 241.51 259 VAL A O 1
ATOM 1839 N N . LYS A 1 260 ? 74.692 15.106 102.061 1.00 235.58 260 LYS A N 1
ATOM 1840 C CA . LYS A 1 260 ? 74.815 13.977 102.952 1.00 229.16 260 LYS A CA 1
ATOM 1841 C C . LYS A 1 260 ? 76.239 13.522 102.999 1.00 250.27 260 LYS A C 1
ATOM 1842 O O . LYS A 1 260 ? 76.748 13.170 104.066 1.00 244.79 260 LYS A O 1
ATOM 1844 N N . LYS A 1 261 ? 76.832 13.453 101.815 1.00 272.16 261 LYS A N 1
ATOM 1845 C CA . LYS A 1 261 ? 78.198 13.040 101.671 1.00 286.71 261 LYS A CA 1
ATOM 1846 C C . LYS A 1 261 ? 78.902 13.905 102.658 1.00 309.88 261 LYS A C 1
ATOM 1847 O O . LYS A 1 261 ? 79.362 13.441 103.695 1.00 317.49 261 LYS A O 1
ATOM 1849 N N . THR A 1 262 ? 78.881 15.199 102.384 1.00 323.47 262 THR A N 1
ATOM 1850 C CA . THR A 1 262 ? 79.566 16.133 103.238 1.00 328.49 262 THR A CA 1
ATOM 1851 C C . THR A 1 262 ? 79.021 16.101 104.654 1.00 324.84 262 THR A C 1
ATOM 1852 O O . THR A 1 262 ? 79.795 16.133 105.603 1.00 329.65 262 THR A O 1
ATOM 1854 N N . GLN A 1 263 ? 77.709 16.018 104.815 1.00 281.06 263 GLN A N 1
ATOM 1855 C CA . GLN A 1 263 ? 77.164 16.022 106.160 1.00 228.75 263 GLN A CA 1
ATOM 1856 C C . GLN A 1 263 ? 76.735 14.701 106.754 1.00 216.95 263 GLN A C 1
ATOM 1857 O O . GLN A 1 263 ? 77.089 14.397 107.883 1.00 210.59 263 GLN A O 1
ATOM 1859 N N . LYS A 1 264 ? 75.961 13.937 105.999 1.00 203.15 264 LYS A N 1
ATOM 1860 C CA . LYS A 1 264 ? 75.425 12.671 106.489 1.00 187.91 264 LYS A CA 1
ATOM 1861 C C . LYS A 1 264 ? 74.676 12.911 107.811 1.00 180.67 264 LYS A C 1
ATOM 1862 O O . LYS A 1 264 ? 73.809 13.773 107.884 1.00 175.99 264 LYS A O 1
ATOM 1864 N N . ILE A 1 265 ? 75.013 12.137 108.839 1.00 181.93 265 ILE A N 1
ATOM 1865 C CA . ILE A 1 265 ? 74.386 12.243 110.159 1.00 178.32 265 ILE A CA 1
ATOM 1866 C C . ILE A 1 265 ? 72.867 12.188 110.118 1.00 168.43 265 ILE A C 1
ATOM 1867 O O . ILE A 1 265 ? 72.240 11.656 111.035 1.00 165.44 265 ILE A O 1
ATOM 1869 N N . ASN A 1 269 ? 67.266 11.934 107.747 1.00 178.43 269 ASN A N 1
ATOM 1870 C CA . ASN A 1 269 ? 66.645 10.689 108.176 1.00 157.48 269 ASN A CA 1
ATOM 1871 C C . ASN A 1 269 ? 66.089 9.875 107.020 1.00 152.87 269 ASN A C 1
ATOM 1872 O O . ASN A 1 269 ? 65.409 8.883 107.245 1.00 145.03 269 ASN A O 1
ATOM 1874 N N . ILE A 1 270 ? 66.359 10.317 105.791 1.00 162.94 270 ILE A N 1
ATOM 1875 C CA . ILE A 1 270 ? 65.908 9.637 104.571 1.00 156.51 270 ILE A CA 1
ATOM 1876 C C . ILE A 1 270 ? 67.000 9.682 103.517 1.00 151.28 270 ILE A C 1
ATOM 1877 O O . ILE A 1 270 ? 67.816 10.593 103.516 1.00 156.10 270 ILE A O 1
ATOM 1879 N N . ALA A 1 271 ? 67.030 8.704 102.623 1.00 138.05 271 ALA A N 1
ATOM 1880 C CA . ALA A 1 271 ? 68.068 8.695 101.603 1.00 138.94 271 ALA A CA 1
ATOM 1881 C C . ALA A 1 271 ? 67.679 9.080 100.175 1.00 138.80 271 ALA A C 1
ATOM 1882 O O . ALA A 1 271 ? 68.369 9.864 99.543 1.00 132.52 271 ALA A O 1
ATOM 1884 N N . THR A 1 272 ? 66.582 8.531 99.666 1.00 139.74 272 THR A N 1
ATOM 1885 C CA . THR A 1 272 ? 66.164 8.802 98.292 1.00 134.70 272 THR A CA 1
ATOM 1886 C C . THR A 1 272 ? 65.641 10.210 98.148 1.00 131.36 272 THR A C 1
ATOM 1887 O O . THR A 1 272 ? 64.524 10.497 98.572 1.00 128.89 272 THR A O 1
ATOM 1889 N N . ALA A 1 273 ? 66.403 11.088 97.507 1.00 127.65 273 ALA A N 1
ATOM 1890 C CA . ALA A 1 273 ? 65.898 12.452 97.438 1.00 111.73 273 ALA A CA 1
ATOM 1891 C C . ALA A 1 273 ? 64.426 12.475 97.103 1.00 105.54 273 ALA A C 1
ATOM 1892 O O . ALA A 1 273 ? 63.670 13.225 97.685 1.00 89.27 273 ALA A O 1
ATOM 1894 N N . TYR A 1 274 ? 64.012 11.627 96.184 1.00 111.09 274 TYR A N 1
ATOM 1895 C CA . TYR A 1 274 ? 62.636 11.577 95.812 1.00 109.18 274 TYR A CA 1
ATOM 1896 C C . TYR A 1 274 ? 61.807 11.198 97.015 1.00 106.51 274 TYR A C 1
ATOM 1897 O O . TYR A 1 274 ? 60.761 11.775 97.255 1.00 100.59 274 TYR A O 1
ATOM 1906 N N . ASP A 1 275 ? 62.276 10.263 97.818 1.00 107.75 275 ASP A N 1
ATOM 1907 C CA . ASP A 1 275 ? 61.408 9.852 98.910 1.00 107.02 275 ASP A CA 1
ATOM 1908 C C . ASP A 1 275 ? 60.741 11.021 99.602 1.00 93.63 275 ASP A C 1
ATOM 1909 O O . ASP A 1 275 ? 59.619 10.878 100.058 1.00 91.55 275 ASP A O 1
ATOM 1911 N N . ILE A 1 276 ? 61.467 12.132 99.702 1.00 88.47 276 ILE A N 1
ATOM 1912 C CA . ILE A 1 276 ? 60.957 13.342 100.322 1.00 79.68 276 ILE A CA 1
ATOM 1913 C C . ILE A 1 276 ? 59.725 13.749 99.542 1.00 80.74 276 ILE A C 1
ATOM 1914 O O . ILE A 1 276 ? 58.663 13.987 100.119 1.00 82.14 276 ILE A O 1
ATOM 1919 N N . LEU A 1 277 ? 59.865 13.828 98.222 1.00 87.43 277 LEU A N 1
ATOM 1920 C CA . LEU A 1 277 ? 58.715 14.173 97.394 1.00 83.87 277 LEU A CA 1
ATOM 1921 C C . LEU A 1 277 ? 57.599 13.138 97.507 1.00 81.99 277 LEU A C 1
ATOM 1922 O O . LEU A 1 277 ? 56.423 13.498 97.460 1.00 77.32 277 LEU A O 1
ATOM 1927 N N . LYS A 1 278 ? 57.962 11.865 97.655 1.00 88.58 278 LYS A N 1
ATOM 1928 C CA . LYS A 1 278 ? 56.966 10.810 97.835 1.00 95.36 278 LYS A CA 1
ATOM 1929 C C . LYS A 1 278 ? 56.151 11.084 99.091 1.00 96.34 278 LYS A C 1
ATOM 1930 O O . LYS A 1 278 ? 54.996 10.683 99.195 1.00 97.47 278 LYS A O 1
ATOM 1936 N N . GLN A 1 279 ? 56.773 11.760 100.052 1.00 96.51 279 GLN A N 1
ATOM 1937 C CA . GLN A 1 279 ? 56.160 12.008 101.353 1.00 96.96 279 GLN A CA 1
ATOM 1938 C C . GLN A 1 279 ? 55.360 13.311 101.383 1.00 103.96 279 GLN A C 1
ATOM 1939 O O . GLN A 1 279 ? 54.589 13.551 102.311 1.00 113.98 279 GLN A O 1
ATOM 1945 N N . GLU A 1 280 ? 55.528 14.143 100.360 1.00 102.21 280 GLU A N 1
ATOM 1946 C CA . GLU A 1 280 ? 54.977 15.496 100.392 1.00 108.25 280 GLU A CA 1
ATOM 1947 C C . GLU A 1 280 ? 53.552 15.608 99.839 1.00 121.19 280 GLU A C 1
ATOM 1948 O O . GLU A 1 280 ? 52.680 16.191 100.485 1.00 129.00 280 GLU A O 1
ATOM 1954 N N . LEU A 1 281 ? 53.315 15.064 98.649 1.00 119.55 281 LEU A N 1
ATOM 1955 C CA . LEU A 1 281 ? 51.998 15.182 98.024 1.00 122.34 281 LEU A CA 1
ATOM 1956 C C . LEU A 1 281 ? 51.264 13.846 97.955 1.00 125.97 281 LEU A C 1
ATOM 1957 O O . LEU A 1 281 ? 51.874 12.783 98.067 1.00 134.07 281 LEU A O 1
ATOM 1959 N N . ASN A 1 282 ? 49.950 13.920 97.765 1.00 125.03 282 ASN A N 1
ATOM 1960 C CA . ASN A 1 282 ? 49.087 12.742 97.750 1.00 125.48 282 ASN A CA 1
ATOM 1961 C C . ASN A 1 282 ? 49.472 11.725 96.682 1.00 131.78 282 ASN A C 1
ATOM 1962 O O . ASN A 1 282 ? 49.778 10.574 96.991 1.00 139.30 282 ASN A O 1
ATOM 1964 N N . GLY A 1 283 ? 49.439 12.146 95.423 1.00 127.79 283 GLY A N 1
ATOM 1965 C CA . GLY A 1 283 ? 49.763 11.253 94.327 1.00 127.74 283 GLY A CA 1
ATOM 1966 C C . GLY A 1 283 ? 51.087 11.530 93.644 1.00 125.78 283 GLY A C 1
ATOM 1967 O O . GLY A 1 283 ? 51.190 12.432 92.812 1.00 130.15 283 GLY A O 1
ATOM 1968 N N . PHE A 1 284 ? 52.104 10.750 93.995 1.00 109.49 284 PHE A N 1
ATOM 1969 C CA . PHE A 1 284 ? 53.419 10.904 93.387 1.00 92.48 284 PHE A CA 1
ATOM 1970 C C . PHE A 1 284 ? 54.104 9.569 93.130 1.00 91.68 284 PHE A C 1
ATOM 1971 O O . PHE A 1 284 ? 54.425 8.832 94.061 1.00 96.04 284 PHE A O 1
ATOM 1979 N N . LYS A 1 285 ? 54.330 9.267 91.857 1.00 92.36 285 LYS A N 1
ATOM 1980 C CA . LYS A 1 285 ? 55.193 8.157 91.481 1.00 106.22 285 LYS A CA 1
ATOM 1981 C C . LYS A 1 285 ? 56.386 8.696 90.708 1.00 103.20 285 LYS A C 1
ATOM 1982 O O . LYS A 1 285 ? 56.237 9.591 89.878 1.00 93.12 285 LYS A O 1
ATOM 1988 N N . GLU A 1 286 ? 57.564 8.156 91.000 1.00 109.06 286 GLU A N 1
ATOM 1989 C CA . GLU A 1 286 ? 58.810 8.577 90.370 1.00 103.27 286 GLU A CA 1
ATOM 1990 C C . GLU A 1 286 ? 58.728 8.576 88.846 1.00 95.88 286 GLU A C 1
ATOM 1991 O O . GLU A 1 286 ? 59.047 9.576 88.188 1.00 94.51 286 GLU A O 1
ATOM 1997 N N . ALA A 1 287 ? 58.303 7.434 88.305 1.00 93.25 287 ALA A N 1
ATOM 1998 C CA . ALA A 1 287 ? 58.230 7.199 86.863 1.00 91.60 287 ALA A CA 1
ATOM 1999 C C . ALA A 1 287 ? 57.589 8.360 86.122 1.00 83.10 287 ALA A C 1
ATOM 2000 O O . ALA A 1 287 ? 58.222 8.981 85.272 1.00 86.48 287 ALA A O 1
ATOM 2002 N N . THR A 1 288 ? 56.341 8.662 86.468 1.00 70.30 288 THR A N 1
ATOM 2003 C CA . THR A 1 288 ? 55.611 9.759 85.845 1.00 68.08 288 THR A CA 1
ATOM 2004 C C . THR A 1 288 ? 56.368 11.077 85.969 1.00 68.88 288 THR A C 1
ATOM 2005 O O . THR A 1 288 ? 56.295 11.922 85.082 1.00 65.62 288 THR A O 1
ATOM 2009 N N . PHE A 1 289 ? 57.108 11.241 87.062 1.00 78.16 289 PHE A N 1
ATOM 2010 C CA . PHE A 1 289 ? 57.832 12.483 87.304 1.00 78.68 289 PHE A CA 1
ATOM 2011 C C . PHE A 1 289 ? 59.007 12.667 86.350 1.00 77.20 289 PHE A C 1
ATOM 2012 O O . PHE A 1 289 ? 59.076 13.678 85.648 1.00 71.43 289 PHE A O 1
ATOM 2020 N N . GLU A 1 290 ? 59.844 11.657 86.287 1.00 88.82 290 GLU A N 1
ATOM 2021 C CA . GLU A 1 290 ? 61.003 11.668 85.445 1.00 94.70 290 GLU A CA 1
ATOM 2022 C C . GLU A 1 290 ? 60.567 11.783 84.023 1.00 96.01 290 GLU A C 1
ATOM 2023 O O . GLU A 1 290 ? 61.164 12.474 83.223 1.00 105.24 290 GLU A O 1
ATOM 2029 N N . ASN A 1 291 ? 59.517 11.057 83.718 1.00 92.87 291 ASN A N 1
ATOM 2030 C CA . ASN A 1 291 ? 58.898 11.001 82.402 1.00 88.73 291 ASN A CA 1
ATOM 2031 C C . ASN A 1 291 ? 58.302 12.346 82.005 1.00 82.23 291 ASN A C 1
ATOM 2032 O O . ASN A 1 291 ? 58.188 12.664 80.823 1.00 87.41 291 ASN A O 1
ATOM 2037 N N . GLU A 1 292 ? 57.933 13.138 83.007 1.00 80.20 292 GLU A N 1
ATOM 2038 C CA . GLU A 1 292 ? 57.390 14.470 82.771 1.00 74.46 292 GLU A CA 1
ATOM 2039 C C . GLU A 1 292 ? 58.491 15.499 82.553 1.00 73.80 292 GLU A C 1
ATOM 2040 O O . GLU A 1 292 ? 58.401 16.322 81.644 1.00 81.45 292 GLU A O 1
ATOM 2046 N N . ILE A 1 293 ? 59.529 15.452 83.382 1.00 67.68 293 ILE A N 1
ATOM 2047 C CA . ILE A 1 293 ? 60.577 16.470 83.330 1.00 76.83 293 ILE A CA 1
ATOM 2048 C C . ILE A 1 293 ? 61.581 16.227 82.204 1.00 77.66 293 ILE A C 1
ATOM 2049 O O . ILE A 1 293 ? 62.364 17.113 81.862 1.00 68.89 293 ILE A O 1
ATOM 2054 N N . ASN A 1 294 ? 61.559 15.028 81.630 1.00 84.84 294 ASN A N 1
ATOM 2055 C CA . ASN A 1 294 ? 62.411 14.724 80.486 1.00 85.80 294 ASN A CA 1
ATOM 2056 C C . ASN A 1 294 ? 61.651 14.882 79.180 1.00 79.78 294 ASN A C 1
ATOM 2057 O O . ASN A 1 294 ? 62.116 14.454 78.122 1.00 80.78 294 ASN A O 1
ATOM 2062 N N . LYS A 1 295 ? 60.471 15.491 79.275 1.00 72.32 295 LYS A N 1
ATOM 2063 C CA . LYS A 1 295 ? 59.631 15.792 78.121 1.00 68.76 295 LYS A CA 1
ATOM 2064 C C . LYS A 1 295 ? 59.247 14.536 77.345 1.00 69.35 295 LYS A C 1
ATOM 2065 O O . LYS A 1 295 ? 58.923 14.599 76.159 1.00 72.10 295 LYS A O 1
ATOM 2071 N N . ARG A 1 296 ? 59.288 13.398 78.028 1.00 70.08 296 ARG A N 1
ATOM 2072 C CA . ARG A 1 296 ? 58.831 12.137 77.462 1.00 74.32 296 ARG A CA 1
ATOM 2073 C C . ARG A 1 296 ? 57.358 11.942 77.795 1.00 76.52 296 ARG A C 1
ATOM 2074 O O . ARG A 1 296 ? 56.802 10.858 77.617 1.00 76.35 296 ARG A O 1
ATOM 2082 N N . ASP A 1 297 ? 56.744 13.015 78.286 1.00 81.75 297 ASP A N 1
ATOM 2083 C CA . ASP A 1 297 ? 55.333 13.032 78.648 1.00 81.12 297 ASP A CA 1
ATOM 2084 C C . ASP A 1 297 ? 54.458 12.643 77.461 1.00 78.13 297 ASP A C 1
ATOM 2085 O O . ASP A 1 297 ? 54.739 13.017 76.323 1.00 78.43 297 ASP A O 1
ATOM 2090 N N . ASN A 1 298 ? 53.402 11.884 77.731 1.00 66.59 298 ASN A N 1
ATOM 2091 C CA . ASN A 1 298 ? 52.480 11.459 76.686 1.00 59.96 298 ASN A CA 1
ATOM 2092 C C . ASN A 1 298 ? 51.768 12.654 76.062 1.00 53.29 298 ASN A C 1
ATOM 2093 O O . ASN A 1 298 ? 51.723 12.805 74.838 1.00 51.56 298 ASN A O 1
ATOM 2098 N N . LEU A 1 299 ? 51.226 13.505 76.925 1.00 56.45 299 LEU A N 1
ATOM 2099 C CA . LEU A 1 299 ? 50.475 14.680 76.505 1.00 60.13 299 LEU A CA 1
ATOM 2100 C C . LEU A 1 299 ? 51.320 15.637 75.668 1.00 67.10 299 LEU A C 1
ATOM 2101 O O . LEU A 1 299 ? 50.885 16.104 74.615 1.00 74.73 299 LEU A O 1
ATOM 2106 N N . TYR A 1 300 ? 52.527 15.925 76.142 1.00 61.46 300 TYR A N 1
ATOM 2107 C CA . TYR A 1 300 ? 53.426 16.836 75.445 1.00 56.63 300 TYR A CA 1
ATOM 2108 C C . TYR A 1 300 ? 53.847 16.276 74.092 1.00 55.98 300 TYR A C 1
ATOM 2109 O O . TYR A 1 300 ? 53.956 17.012 73.113 1.00 50.12 300 TYR A O 1
ATOM 2118 N N . ASN A 1 301 ? 54.084 14.970 74.045 1.00 62.57 301 ASN A N 1
ATOM 2119 C CA . ASN A 1 301 ? 54.499 14.316 72.812 1.00 63.39 301 ASN A CA 1
ATOM 2120 C C . ASN A 1 301 ? 53.346 14.145 71.833 1.00 65.25 301 ASN A C 1
ATOM 2121 O O . ASN A 1 301 ? 53.565 13.920 70.644 1.00 71.45 301 ASN A O 1
ATOM 2126 N N . HIS A 1 302 ? 52.117 14.250 72.332 1.00 59.25 302 HIS A N 1
ATOM 2127 C CA . HIS A 1 302 ? 50.952 14.173 71.457 1.00 57.95 302 HIS A CA 1
ATOM 2128 C C . HIS A 1 302 ? 50.587 15.542 70.894 1.00 62.81 302 HIS A C 1
ATOM 2129 O O . HIS A 1 302 ? 50.449 15.707 69.682 1.00 63.74 302 HIS A O 1
ATOM 2136 N N . LEU A 1 303 ? 50.429 16.520 71.781 1.00 67.82 303 LEU A N 1
ATOM 2137 C CA . LEU A 1 303 ? 50.037 17.868 71.380 1.00 61.87 303 LEU A CA 1
ATOM 2138 C C . LEU A 1 303 ? 51.088 18.545 70.511 1.00 58.01 303 LEU A C 1
ATOM 2139 O O . LEU A 1 303 ? 50.767 19.134 69.479 1.00 59.43 303 LEU A O 1
ATOM 2144 N N . CYS A 1 304 ? 52.339 18.501 70.959 1.00 56.05 304 CYS A N 1
ATOM 2145 C CA . CYS A 1 304 ? 53.422 19.153 70.233 1.00 58.67 304 CYS A CA 1
ATOM 2146 C C . CYS A 1 304 ? 54.559 18.218 69.840 1.00 73.47 304 CYS A C 1
ATOM 2147 O O . CYS A 1 304 ? 55.579 18.140 70.525 1.00 93.00 304 CYS A O 1
ATOM 2150 N N . PRO A 1 305 ? 54.374 17.513 68.731 1.00 75.59 305 PRO A N 1
ATOM 2151 C CA . PRO A 1 305 ? 55.399 16.606 68.213 1.00 76.28 305 PRO A CA 1
ATOM 2152 C C . PRO A 1 305 ? 56.304 17.265 67.174 1.00 85.44 305 PRO A C 1
ATOM 2153 O O . PRO A 1 305 ? 57.220 16.617 66.667 1.00 92.72 305 PRO A O 1
ATOM 2157 N N . CYS A 1 306 ? 56.051 18.534 66.866 1.00 90.85 306 CYS A N 1
ATOM 2158 C CA . CYS A 1 306 ? 56.841 19.250 65.868 1.00 86.61 306 CYS A CA 1
ATOM 2159 C C . CYS A 1 306 ? 58.110 19.839 66.479 1.00 85.91 306 CYS A C 1
ATOM 2160 O O . CYS A 1 306 ? 58.747 20.712 65.890 1.00 90.70 306 CYS A O 1
ATOM 2163 N N . VAL A 1 307 ? 58.469 19.358 67.665 1.00 81.24 307 VAL A N 1
ATOM 2164 C CA . VAL A 1 307 ? 59.670 19.816 68.354 1.00 93.04 307 VAL A CA 1
ATOM 2165 C C . VAL A 1 307 ? 60.503 18.637 68.850 1.00 97.88 307 VAL A C 1
ATOM 2166 O O . VAL A 1 307 ? 59.975 17.555 69.109 1.00 92.16 307 VAL A O 1
ATOM 2170 N N . VAL A 1 308 ? 61.808 18.855 68.981 1.00 103.81 308 VAL A N 1
#